Protein AF-A0A7X2L9F1-F1 (afdb_monomer)

InterPro domains:
  IPR002327 Cytochrome c, class IA/ IB [PR00604] (38-45)
  IPR002327 Cytochrome c, class IA/ IB [PR00604] (50-65)
  IPR002327 Cytochrome c, class IA/ IB [PR00604] (81-97)
  IPR002327 Cytochrome c, class IA/ IB [PR00604] (100-110)
  IPR002327 Cytochrome c, class IA/ IB [PR00604] (117-125)
  IPR002327 Cytochrome c, class IA/ IB [PTHR11961] (26-126)
  IPR009056 Cytochrome c-like domain [PS51007] (27-127)
  IPR036909 Cytochrome c-like domain superfamily [G3DSA:1.10.760.10] (15-125)
  IPR036909 Cytochrome c-like domain superfamily [SSF46626] (26-126)

Mean predicted aligned error: 11.07 Å

Secondary structure (DSSP, 8-state):
--PPP-------------------PPPPHHHHHHHGGGGGGT---STT--SSSPP-TT-TTPBTT--TT-----HHHHHS--B--HHHHHHHHH-HHHHSTT----------HHHHHHHHHHHHHHHTT-S-----S---GGG--TTTBEEEEEEETTEEEEEETTS-EEEEEGGGEEEEE--STTSPPTT--EEEE-STTS--EEEEESSHHHHHHHEEE---

Radius of gyration: 28.87 Å; Cα contacts (8 Å, |Δi|>4): 389; chains: 1; bounding box: 65×48×115 Å

Structure (mmCIF, N/CA/C/O backbone):
data_AF-A0A7X2L9F1-F1
#
_entry.id   AF-A0A7X2L9F1-F1
#
loop_
_atom_site.group_PDB
_atom_site.id
_atom_site.type_symbol
_atom_site.label_atom_id
_atom_site.label_alt_id
_atom_site.label_comp_id
_atom_site.label_asym_id
_atom_site.label_entity_id
_atom_site.label_seq_id
_atom_site.pdbx_PDB_ins_code
_atom_site.Cartn_x
_atom_site.Cartn_y
_atom_site.Cartn_z
_atom_site.occupancy
_atom_site.B_iso_or_equiv
_atom_site.auth_seq_id
_atom_site.auth_comp_id
_atom_site.auth_asym_id
_atom_site.auth_atom_id
_atom_site.pdbx_PDB_model_num
ATOM 1 N N . MET A 1 1 ? -41.504 27.707 89.050 1.00 41.25 1 MET A N 1
ATOM 2 C CA . MET A 1 1 ? -41.861 28.257 87.723 1.00 41.25 1 MET A CA 1
ATOM 3 C C . MET A 1 1 ? -40.583 28.793 87.087 1.00 41.25 1 MET A C 1
ATOM 5 O O . MET A 1 1 ? -39.956 29.602 87.743 1.00 41.25 1 MET A O 1
ATOM 9 N N . ILE A 1 2 ? -40.059 28.416 85.922 1.00 46.72 2 ILE A N 1
ATOM 10 C CA . ILE A 1 2 ? -40.377 27.477 84.833 1.00 46.72 2 ILE A CA 1
ATOM 11 C C . ILE A 1 2 ? -38.997 27.165 84.198 1.00 46.72 2 ILE A C 1
ATOM 13 O O . ILE A 1 2 ? -38.247 28.096 83.906 1.00 46.72 2 ILE A O 1
ATOM 17 N N . GLN A 1 3 ? -38.636 25.888 84.017 1.00 43.72 3 GLN A N 1
ATOM 18 C CA . GLN A 1 3 ? -37.435 25.471 83.270 1.00 43.72 3 GLN A CA 1
ATOM 19 C C . GLN A 1 3 ? -37.647 25.705 81.763 1.00 43.72 3 GLN A C 1
ATOM 21 O O . GLN A 1 3 ? -38.709 25.380 81.236 1.00 43.72 3 GLN A O 1
ATOM 26 N N . ARG A 1 4 ? -36.642 26.239 81.057 1.00 51.25 4 ARG A N 1
ATOM 27 C CA . ARG A 1 4 ? -36.636 26.342 79.585 1.00 51.25 4 ARG A CA 1
ATOM 28 C C . ARG A 1 4 ? -35.910 25.118 79.003 1.00 51.25 4 ARG A C 1
ATOM 30 O O . ARG A 1 4 ? -34.768 24.892 79.402 1.00 51.25 4 ARG A O 1
ATOM 37 N N . PRO A 1 5 ? -36.508 24.337 78.086 1.00 54.53 5 PRO A N 1
ATOM 38 C CA . PRO A 1 5 ? -35.826 23.205 77.472 1.00 54.53 5 PRO A CA 1
ATOM 39 C C . PRO A 1 5 ? -34.929 23.679 76.321 1.00 54.53 5 PRO A C 1
ATOM 41 O O . PRO A 1 5 ? -35.300 24.557 75.540 1.00 54.53 5 PRO A O 1
ATOM 44 N N . ALA A 1 6 ? -33.739 23.090 76.218 1.00 53.94 6 ALA A N 1
ATOM 45 C CA . ALA A 1 6 ? -32.818 23.299 75.109 1.00 53.94 6 ALA A CA 1
ATOM 46 C C . ALA A 1 6 ? -33.272 22.479 73.889 1.00 53.94 6 ALA A C 1
ATOM 48 O O . ALA A 1 6 ? -33.241 21.248 73.918 1.00 53.94 6 ALA A O 1
ATOM 49 N N . LEU A 1 7 ? -33.677 23.155 72.809 1.00 53.47 7 LEU A N 1
ATOM 50 C CA . LEU A 1 7 ? -33.889 22.522 71.507 1.00 53.47 7 LEU A CA 1
ATOM 51 C C . LEU A 1 7 ? -32.532 22.179 70.879 1.00 53.47 7 LEU A C 1
ATOM 53 O O . LEU A 1 7 ? -31.790 23.069 70.471 1.00 53.47 7 LEU A O 1
ATOM 57 N N . HIS A 1 8 ? -32.226 20.888 70.775 1.00 49.28 8 HIS A N 1
ATOM 58 C CA . HIS A 1 8 ? -31.151 20.394 69.919 1.00 49.28 8 HIS A CA 1
ATOM 59 C C . HIS A 1 8 ? -31.719 20.182 68.513 1.00 49.28 8 HIS A C 1
ATOM 61 O O . HIS A 1 8 ? -32.527 19.282 68.288 1.00 49.28 8 HIS A O 1
ATOM 67 N N . ALA A 1 9 ? -31.319 21.031 67.567 1.00 54.66 9 ALA A N 1
ATOM 68 C CA . ALA A 1 9 ? -31.606 20.838 66.152 1.00 54.66 9 ALA A CA 1
ATOM 69 C C . ALA A 1 9 ? -30.673 19.748 65.598 1.00 54.66 9 ALA A C 1
ATOM 71 O O . ALA A 1 9 ? -29.477 19.972 65.419 1.00 54.66 9 ALA A O 1
ATOM 72 N N . ILE A 1 10 ? -31.213 18.555 65.346 1.00 59.62 10 ILE A N 1
ATOM 73 C CA . ILE A 1 10 ? -30.506 17.479 64.645 1.00 59.62 10 ILE A CA 1
ATOM 74 C C . ILE A 1 10 ? -30.584 17.789 63.145 1.00 59.62 10 ILE A C 1
ATOM 76 O O . ILE A 1 10 ? -31.613 17.580 62.507 1.00 59.62 10 ILE A O 1
ATOM 80 N N . GLY A 1 11 ? -29.503 18.338 62.589 1.00 51.41 11 GLY A N 1
ATOM 81 C CA . GLY A 1 11 ? -29.345 18.517 61.148 1.00 51.41 11 GLY A CA 1
ATOM 82 C C . GLY A 1 11 ? -29.024 17.182 60.476 1.00 51.41 11 GLY A C 1
ATOM 83 O O . GLY A 1 11 ? -27.956 16.617 60.698 1.00 51.41 11 GLY A O 1
ATOM 84 N N . ILE A 1 12 ? -29.939 16.675 59.650 1.00 61.84 12 ILE A N 1
ATOM 85 C CA . ILE A 1 12 ? -29.695 15.516 58.783 1.00 61.84 12 ILE A CA 1
ATOM 86 C C . ILE A 1 12 ? -28.841 15.994 57.603 1.00 61.84 12 ILE A C 1
ATOM 88 O O . ILE A 1 12 ? -29.327 16.689 56.713 1.00 61.84 12 ILE A O 1
ATOM 92 N N . ALA A 1 13 ? -27.558 15.636 57.602 1.00 56.84 13 ALA A N 1
ATOM 93 C CA . ALA A 1 13 ? -26.675 15.854 56.464 1.00 56.84 13 ALA A CA 1
ATOM 94 C C . ALA A 1 13 ? -26.976 14.811 55.372 1.00 56.84 13 ALA A C 1
ATOM 96 O O . ALA A 1 13 ? -26.658 13.632 55.527 1.00 56.84 13 ALA A O 1
ATOM 97 N N . LEU A 1 14 ? -27.585 15.239 54.260 1.00 60.38 14 LEU A N 1
ATOM 98 C CA . LEU A 1 14 ? -27.632 14.445 53.031 1.00 60.38 14 LEU A CA 1
ATOM 99 C C . LEU A 1 14 ? -26.212 14.353 52.454 1.00 60.38 14 LEU A C 1
ATOM 101 O O . LEU A 1 14 ? -25.702 15.309 51.871 1.00 60.38 14 LEU A O 1
ATOM 105 N N . ALA A 1 15 ? -25.570 13.199 52.616 1.00 57.94 15 ALA A N 1
ATOM 106 C CA . ALA A 1 15 ? -24.323 12.883 51.935 1.00 57.94 15 ALA A CA 1
ATOM 107 C C . ALA A 1 15 ? -24.620 12.522 50.470 1.00 57.94 15 ALA A C 1
ATOM 109 O O . ALA A 1 15 ? -25.028 11.405 50.152 1.00 57.94 15 ALA A O 1
ATOM 110 N N . SER A 1 16 ? -24.431 13.487 49.573 1.00 62.22 16 SER A N 1
ATOM 111 C CA . SER A 1 16 ? -24.484 13.289 48.125 1.00 62.22 16 SER A CA 1
ATOM 112 C C . SER A 1 16 ? -23.322 12.393 47.683 1.00 62.22 16 SER A C 1
ATOM 114 O O . SER A 1 16 ? -22.189 12.854 47.545 1.00 62.22 16 SER A O 1
ATOM 116 N N . LEU A 1 17 ? -23.586 11.106 47.458 1.00 61.31 17 LEU A N 1
ATOM 117 C CA . LEU A 1 17 ? -22.652 10.195 46.794 1.00 61.31 17 LEU A CA 1
ATOM 118 C C . LEU A 1 17 ? -22.499 10.627 45.329 1.00 61.31 17 LEU A C 1
ATOM 120 O O . LEU A 1 17 ? -23.299 10.265 44.467 1.00 61.31 17 LEU A O 1
ATOM 124 N N . ALA A 1 18 ? -21.474 11.431 45.051 1.00 60.59 18 ALA A N 1
ATOM 125 C CA . ALA A 1 18 ? -21.053 11.738 43.694 1.00 60.59 18 ALA A CA 1
ATOM 126 C C . ALA A 1 18 ? -20.528 10.451 43.039 1.00 60.59 18 ALA A C 1
ATOM 128 O O . ALA A 1 18 ? -19.428 9.983 43.332 1.00 60.59 18 ALA A O 1
ATOM 129 N N . PHE A 1 19 ? -21.339 9.861 42.162 1.00 62.31 19 PHE A N 1
ATOM 130 C CA . PHE A 1 19 ? -20.940 8.742 41.318 1.00 62.31 19 PHE A CA 1
ATOM 131 C C . PHE A 1 19 ? -19.938 9.268 40.280 1.00 62.31 19 PHE A C 1
ATOM 133 O O . PHE A 1 19 ? -20.317 9.816 39.245 1.00 62.31 19 PHE A O 1
ATOM 140 N N . GLY A 1 20 ? -18.643 9.179 40.586 1.00 49.59 20 GLY A N 1
ATOM 141 C CA . GLY A 1 20 ? -17.584 9.505 39.639 1.00 49.59 20 GLY A CA 1
ATOM 142 C C . GLY A 1 20 ? -17.642 8.538 38.460 1.00 49.59 20 GLY A C 1
ATOM 143 O O . GLY A 1 20 ? -17.346 7.354 38.613 1.00 49.59 20 GLY A O 1
ATOM 144 N N . ALA A 1 21 ? -18.039 9.025 37.283 1.00 57.59 21 ALA A N 1
ATOM 145 C CA . ALA A 1 21 ? -17.875 8.267 36.050 1.00 57.59 21 ALA A CA 1
ATOM 146 C C . ALA A 1 21 ? -16.382 7.928 35.881 1.00 57.59 21 ALA A C 1
ATOM 148 O O . ALA A 1 21 ? -15.541 8.798 36.127 1.00 57.59 21 ALA A O 1
ATOM 149 N N . PRO A 1 22 ? -16.018 6.700 35.469 1.00 49.09 22 PRO A N 1
ATOM 150 C CA . PRO A 1 22 ? -14.622 6.364 35.259 1.00 49.09 22 PRO A CA 1
ATOM 151 C C . PRO A 1 22 ? -14.081 7.271 34.154 1.00 49.09 22 PRO A C 1
ATOM 153 O O . PRO A 1 22 ? -14.524 7.202 33.004 1.00 49.09 22 PRO A O 1
ATOM 156 N N . ALA A 1 23 ? -13.135 8.139 34.510 1.00 49.78 23 ALA A N 1
ATOM 157 C CA . ALA A 1 23 ? -12.353 8.878 33.539 1.00 49.78 23 ALA A CA 1
ATOM 158 C C . ALA A 1 23 ? -11.618 7.842 32.684 1.00 49.78 23 ALA A C 1
ATOM 160 O O . ALA A 1 23 ? -10.727 7.139 33.163 1.00 49.78 23 ALA A O 1
ATOM 161 N N . ARG A 1 24 ? -12.032 7.687 31.423 1.00 57.50 24 ARG A N 1
ATOM 162 C CA . ARG A 1 24 ? -11.235 6.938 30.453 1.00 57.50 24 ARG A CA 1
ATOM 163 C C . ARG A 1 24 ? -9.917 7.691 30.348 1.00 57.50 24 ARG A C 1
ATOM 165 O O . ARG A 1 24 ? -9.930 8.830 29.892 1.00 57.50 24 ARG A O 1
ATOM 172 N N . ALA A 1 25 ? -8.826 7.090 30.820 1.00 58.44 25 ALA A N 1
ATOM 173 C CA . ALA A 1 25 ? -7.497 7.650 30.628 1.00 58.44 25 ALA A CA 1
ATOM 174 C C . ALA A 1 25 ? -7.339 7.978 29.138 1.00 58.44 25 ALA A C 1
ATOM 176 O O . ALA A 1 25 ? -7.542 7.111 28.282 1.00 58.44 25 ALA A O 1
ATOM 177 N N . GLU A 1 26 ? -7.094 9.250 28.841 1.00 79.44 26 GLU A N 1
ATOM 178 C CA . GLU A 1 26 ? -6.925 9.721 27.476 1.00 79.44 26 GLU A CA 1
ATOM 179 C C . GLU A 1 26 ? -5.667 9.060 26.897 1.00 79.44 26 GLU A C 1
ATOM 181 O O . GLU A 1 26 ? -4.639 8.960 27.572 1.00 79.44 26 GLU A O 1
ATOM 186 N N . GLY A 1 27 ? -5.778 8.504 25.690 1.00 89.19 27 GLY A N 1
ATOM 187 C CA . GLY A 1 27 ? -4.672 7.786 25.062 1.00 89.19 27 GLY A CA 1
ATOM 188 C C . GLY A 1 27 ? -3.495 8.709 24.747 1.00 89.19 27 GLY A C 1
ATOM 189 O O . GLY A 1 27 ? -3.672 9.895 24.478 1.00 89.19 27 GLY A O 1
ATOM 190 N N . ASP 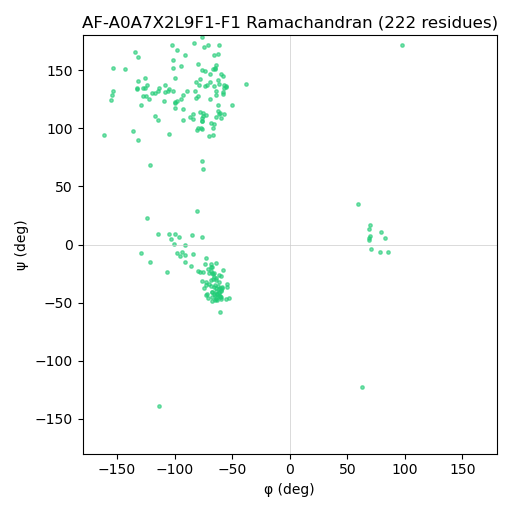A 1 28 ? -2.289 8.152 24.733 1.00 92.62 28 ASP A N 1
ATOM 191 C CA . ASP A 1 28 ? -1.058 8.856 24.379 1.00 92.62 28 ASP A CA 1
ATOM 192 C C . ASP A 1 28 ? -0.667 8.547 22.923 1.00 92.62 28 ASP A C 1
ATOM 194 O O . ASP A 1 28 ? -0.369 7.392 22.593 1.00 92.62 28 ASP A O 1
ATOM 198 N N . PRO A 1 29 ? -0.618 9.553 22.032 1.00 90.25 29 PRO A N 1
ATOM 199 C CA . PRO A 1 29 ? -0.283 9.339 20.628 1.00 90.25 29 PRO A CA 1
ATOM 200 C C . PRO A 1 29 ? 1.166 8.875 20.404 1.00 90.25 2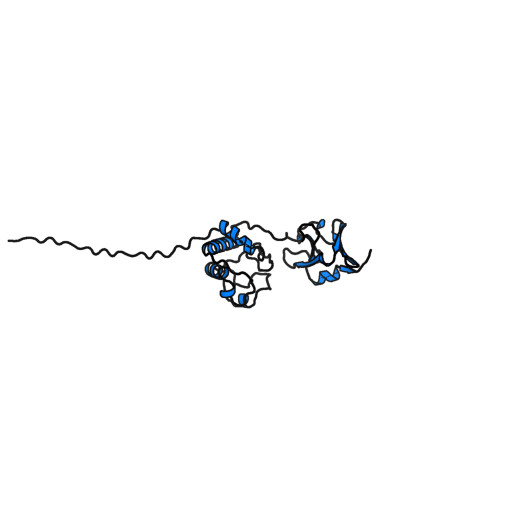9 PRO A C 1
ATOM 202 O O . PRO A 1 29 ? 1.428 8.204 19.406 1.00 90.25 29 PRO A O 1
ATOM 205 N N . ALA A 1 30 ? 2.113 9.181 21.296 1.00 88.75 30 ALA A N 1
ATOM 206 C CA . ALA A 1 30 ? 3.498 8.722 21.177 1.00 88.75 30 ALA A CA 1
ATOM 207 C C . ALA A 1 30 ? 3.617 7.224 21.492 1.00 88.75 30 ALA A C 1
ATOM 209 O O . ALA A 1 30 ? 4.247 6.479 20.735 1.00 88.75 30 ALA A O 1
ATOM 210 N N . ARG A 1 31 ? 2.944 6.746 22.548 1.00 92.00 31 ARG A N 1
ATOM 211 C CA . ARG A 1 31 ? 2.819 5.296 22.803 1.00 92.00 31 ARG A CA 1
ATOM 212 C C . ARG A 1 31 ? 1.994 4.608 21.716 1.00 92.00 31 ARG A C 1
ATOM 214 O O . ARG A 1 31 ? 2.345 3.518 21.266 1.00 92.00 31 ARG A O 1
ATOM 221 N N . GLY A 1 32 ? 0.960 5.279 21.218 1.00 92.69 32 GLY A N 1
ATOM 222 C CA . GLY A 1 32 ? 0.153 4.805 20.101 1.00 92.69 32 GLY A CA 1
ATOM 223 C C . GLY A 1 32 ? 0.969 4.600 18.828 1.00 92.69 32 GLY A C 1
ATOM 224 O O . GLY A 1 32 ? 0.794 3.588 18.155 1.00 92.69 32 GLY A O 1
ATOM 225 N N . ALA A 1 33 ? 1.929 5.482 18.537 1.00 89.69 33 ALA A N 1
ATOM 226 C CA . ALA A 1 33 ? 2.852 5.321 17.414 1.00 89.69 33 ALA A CA 1
ATOM 227 C C . ALA A 1 33 ? 3.698 4.040 17.533 1.00 89.69 33 ALA A C 1
ATOM 229 O O . ALA A 1 33 ? 3.941 3.357 16.537 1.00 89.69 33 ALA A O 1
ATOM 230 N N . GLN A 1 34 ? 4.115 3.675 18.751 1.00 88.62 34 GLN A N 1
ATOM 231 C CA . GLN A 1 34 ? 4.822 2.419 18.999 1.00 88.62 34 GLN A CA 1
ATOM 232 C C . GLN A 1 34 ? 3.930 1.208 18.708 1.00 88.62 34 GLN A C 1
ATOM 234 O O . GLN A 1 34 ? 4.355 0.284 18.012 1.00 88.62 34 GLN A O 1
ATOM 239 N N . ALA A 1 35 ? 2.697 1.219 19.216 1.00 90.25 35 ALA A N 1
ATOM 240 C CA . ALA A 1 35 ? 1.735 0.142 18.999 1.00 90.25 35 ALA A CA 1
ATOM 241 C C . ALA A 1 35 ? 1.322 0.024 17.518 1.00 90.25 35 ALA A C 1
ATOM 243 O O . ALA A 1 35 ? 1.150 -1.081 17.001 1.00 90.25 35 ALA A O 1
ATOM 244 N N . ALA A 1 36 ? 1.234 1.151 16.808 1.00 91.38 36 ALA A N 1
ATOM 245 C CA . ALA A 1 36 ? 0.826 1.234 15.408 1.00 91.38 36 ALA A CA 1
ATOM 246 C C . ALA A 1 36 ? 1.783 0.518 14.441 1.00 91.38 36 ALA A C 1
ATOM 248 O O . ALA A 1 36 ? 1.384 0.202 13.319 1.00 91.38 36 ALA A O 1
ATOM 249 N N . ARG A 1 37 ? 3.010 0.186 14.872 1.00 86.44 37 ARG A N 1
ATOM 250 C CA . ARG A 1 37 ? 3.972 -0.598 14.076 1.00 86.44 37 ARG A CA 1
ATOM 251 C C . ARG A 1 37 ? 3.397 -1.933 13.600 1.00 86.44 37 ARG A C 1
ATOM 253 O O . ARG A 1 37 ? 3.689 -2.346 12.484 1.00 86.44 37 ARG A O 1
ATOM 260 N N . THR A 1 38 ? 2.529 -2.573 14.391 1.00 87.69 38 THR A N 1
ATOM 261 C CA . THR A 1 38 ? 1.862 -3.827 13.986 1.00 87.69 38 THR A CA 1
ATOM 262 C C . THR A 1 38 ? 0.940 -3.635 12.774 1.00 87.69 38 THR A C 1
ATOM 264 O O . THR A 1 38 ? 0.777 -4.526 11.943 1.00 87.69 38 THR A O 1
ATOM 267 N N . CYS A 1 39 ? 0.377 -2.434 12.611 1.00 93.19 39 CYS A N 1
ATOM 268 C CA . CYS A 1 39 ? -0.511 -2.097 11.503 1.00 93.19 39 CYS A CA 1
ATOM 269 C C . CYS A 1 39 ? 0.263 -1.832 10.202 1.00 93.19 39 CYS A C 1
ATOM 271 O O . CYS A 1 39 ? -0.296 -1.991 9.117 1.00 93.19 39 CYS A O 1
ATOM 273 N N . 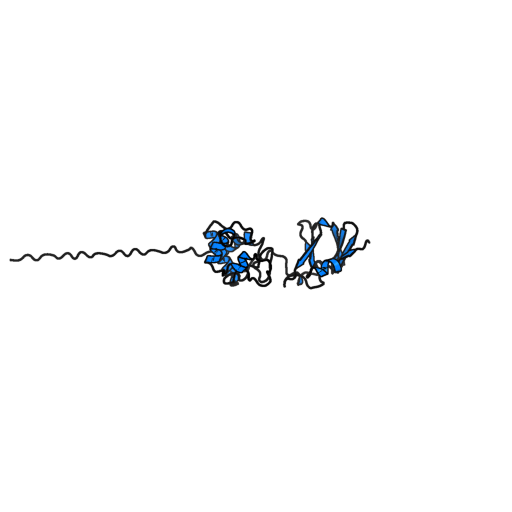MET A 1 40 ? 1.544 -1.454 10.293 1.00 88.06 40 MET A N 1
ATOM 274 C CA . MET A 1 40 ? 2.355 -0.992 9.157 1.00 88.06 40 MET A CA 1
ATOM 275 C C . MET A 1 40 ? 2.665 -2.083 8.130 1.00 88.06 40 MET A C 1
ATOM 277 O O . MET A 1 40 ? 2.959 -1.774 6.980 1.00 88.06 40 MET A O 1
ATOM 281 N N . ALA A 1 41 ? 2.547 -3.358 8.511 1.00 85.62 41 ALA A N 1
ATOM 282 C CA . ALA A 1 41 ? 2.674 -4.473 7.575 1.00 85.62 41 ALA A CA 1
ATOM 283 C C . ALA A 1 41 ? 1.567 -4.466 6.503 1.00 85.62 41 ALA A C 1
ATOM 285 O O . ALA A 1 41 ? 1.781 -4.904 5.374 1.00 85.62 41 ALA A O 1
ATOM 286 N N . CYS A 1 42 ? 0.382 -3.956 6.853 1.00 93.06 42 CYS A N 1
ATOM 287 C CA . CYS A 1 42 ? -0.804 -4.006 6.002 1.00 93.06 42 CYS A CA 1
ATOM 288 C C . CYS A 1 42 ? -1.371 -2.631 5.669 1.00 93.06 42 CYS A C 1
ATOM 290 O O . CYS A 1 42 ? -2.180 -2.534 4.753 1.00 93.06 42 CYS A O 1
ATOM 292 N N . HIS A 1 43 ? -0.981 -1.577 6.375 1.00 93.75 43 HIS A N 1
ATOM 293 C CA . HIS A 1 43 ? -1.534 -0.243 6.204 1.00 93.75 43 HIS A CA 1
ATOM 294 C C . HIS A 1 43 ? -0.431 0.801 6.092 1.00 93.75 43 HIS A C 1
ATOM 296 O O . HIS A 1 43 ? 0.548 0.769 6.830 1.00 93.75 43 HIS A O 1
ATOM 302 N N . SER A 1 44 ? -0.630 1.772 5.204 1.00 88.81 44 SER A N 1
ATOM 303 C CA . SER A 1 44 ? 0.102 3.033 5.274 1.00 88.81 44 SER A CA 1
ATOM 304 C C . SER A 1 44 ? -0.723 4.065 6.034 1.00 88.81 44 SER A C 1
ATOM 306 O O . SER A 1 44 ? -1.955 4.032 6.030 1.00 88.81 44 SER A O 1
ATOM 308 N N . PHE A 1 45 ? -0.032 5.022 6.634 1.00 88.94 45 PHE A N 1
ATOM 309 C CA . PHE A 1 45 ? -0.623 6.229 7.197 1.00 88.94 45 PHE A CA 1
ATOM 310 C C . PHE A 1 45 ? -0.460 7.446 6.275 1.00 88.94 45 PHE A C 1
ATOM 312 O O . PHE A 1 45 ? -0.912 8.534 6.622 1.00 88.94 45 PHE A O 1
ATOM 319 N N . ALA A 1 46 ? 0.169 7.280 5.107 1.00 83.81 46 ALA A N 1
ATOM 320 C CA . ALA A 1 46 ? 0.239 8.317 4.087 1.00 83.81 46 ALA A CA 1
ATOM 321 C C . ALA A 1 46 ? -1.087 8.378 3.295 1.00 83.81 46 ALA A C 1
ATOM 323 O O . ALA A 1 46 ? -1.639 7.325 2.938 1.00 83.81 46 ALA A O 1
ATOM 324 N N . PRO A 1 47 ? -1.625 9.577 3.004 1.00 85.00 47 PRO A N 1
ATOM 325 C CA . PRO A 1 47 ? -2.846 9.733 2.215 1.00 85.00 47 PRO A CA 1
ATOM 326 C C . PRO A 1 47 ? -2.761 9.041 0.850 1.00 85.00 47 PRO A C 1
ATOM 328 O O . PRO A 1 47 ? -1.753 9.134 0.160 1.00 85.00 47 PRO A O 1
ATOM 331 N N . GLY A 1 48 ? -3.821 8.322 0.464 1.00 83.81 48 GLY A N 1
ATOM 332 C CA . GLY A 1 48 ? -3.931 7.660 -0.847 1.00 83.81 48 GLY A CA 1
ATOM 333 C C . GLY A 1 48 ? -3.011 6.452 -1.063 1.00 83.81 48 GLY A C 1
ATOM 334 O O . GLY A 1 48 ? -3.110 5.775 -2.083 1.00 83.81 48 GLY A O 1
ATOM 335 N N . ARG A 1 49 ? -2.141 6.140 -0.100 1.00 84.38 49 ARG A N 1
ATOM 336 C CA . ARG A 1 49 ? -1.201 5.030 -0.197 1.00 84.38 49 ARG A CA 1
ATOM 337 C C . ARG A 1 49 ? -1.791 3.761 0.411 1.00 84.38 49 ARG A C 1
ATOM 339 O O . ARG A 1 49 ? -1.919 3.633 1.625 1.00 84.38 49 ARG A O 1
ATOM 346 N N . HIS A 1 50 ? -2.167 2.807 -0.427 1.00 89.38 50 HIS A N 1
ATOM 347 C CA . HIS A 1 50 ? -2.727 1.531 0.017 1.00 89.38 50 HIS A CA 1
ATOM 348 C C . HIS A 1 50 ? -1.674 0.427 0.005 1.00 89.38 50 HIS A C 1
ATOM 350 O O . HIS A 1 50 ? -0.836 0.382 -0.890 1.00 89.38 50 HIS A O 1
ATOM 356 N N . LEU A 1 51 ? -1.733 -0.468 0.989 1.00 87.81 51 LEU A N 1
ATOM 357 C CA . LEU A 1 51 ? -0.941 -1.699 1.010 1.00 87.81 51 LEU A CA 1
ATOM 358 C C . LEU A 1 51 ? -1.917 -2.875 0.883 1.00 87.81 51 LEU A C 1
ATOM 360 O O . LEU A 1 51 ? -2.874 -2.787 0.113 1.00 87.81 51 LEU A O 1
ATOM 364 N N . THR A 1 52 ? -1.718 -3.966 1.624 1.00 92.19 52 THR A N 1
ATOM 365 C CA . THR A 1 52 ? -2.708 -5.050 1.729 1.00 92.19 52 THR A CA 1
ATOM 366 C C . THR A 1 52 ? -4.079 -4.495 2.129 1.00 92.19 52 THR A C 1
ATOM 368 O O . THR A 1 52 ? -5.081 -4.794 1.479 1.00 92.19 52 THR A O 1
ATOM 371 N N . GLY A 1 53 ? -4.101 -3.613 3.129 1.00 95.19 53 GLY A N 1
ATOM 372 C CA . GLY A 1 53 ? -5.248 -2.842 3.589 1.00 95.19 53 GLY A CA 1
ATOM 373 C C . GLY A 1 53 ? -5.254 -1.376 3.114 1.00 95.19 53 GLY A C 1
ATOM 374 O O . GLY A 1 53 ? -4.281 -0.879 2.532 1.00 95.19 53 GLY A O 1
ATOM 375 N N . PRO A 1 54 ? -6.370 -0.661 3.353 1.00 96.06 54 PRO A N 1
ATOM 376 C CA . PRO A 1 54 ? -6.535 0.744 2.979 1.00 96.06 54 PRO A CA 1
ATOM 377 C C . PRO A 1 54 ? -5.584 1.671 3.745 1.00 96.06 54 PRO A C 1
ATOM 379 O O . PRO A 1 54 ? -5.075 1.327 4.808 1.00 96.06 54 PRO A O 1
ATOM 382 N N . SER A 1 55 ? -5.408 2.896 3.250 1.00 93.44 55 SER A N 1
ATOM 383 C CA . SER A 1 55 ? -4.680 3.930 3.992 1.00 93.44 55 SER A CA 1
ATOM 384 C C . SER A 1 55 ? -5.460 4.304 5.254 1.00 93.44 55 SER A C 1
ATOM 386 O O . SER A 1 55 ? -6.683 4.494 5.208 1.00 93.44 55 SER A O 1
ATOM 388 N N . LEU A 1 56 ? -4.754 4.434 6.374 1.00 94.81 56 LEU A N 1
ATOM 389 C CA . LEU A 1 56 ? -5.306 4.901 7.646 1.00 94.81 56 LEU A CA 1
ATOM 390 C C . LEU A 1 56 ? -5.198 6.424 7.812 1.00 94.81 56 LEU A C 1
ATOM 392 O O . LEU A 1 56 ? -5.685 6.962 8.804 1.00 94.81 56 LEU A O 1
ATOM 396 N N . ALA A 1 57 ? -4.633 7.133 6.829 1.00 90.69 57 ALA A N 1
ATOM 397 C CA . ALA A 1 57 ? -4.677 8.590 6.787 1.00 90.69 57 ALA A CA 1
ATOM 398 C C . ALA A 1 57 ? -6.132 9.073 6.794 1.00 90.69 57 ALA A C 1
ATOM 400 O O . ALA A 1 57 ? -6.935 8.592 5.989 1.00 90.69 57 ALA A O 1
ATOM 401 N N . GLY A 1 58 ? -6.480 10.004 7.686 1.00 92.50 58 GLY A N 1
ATOM 402 C CA . GLY A 1 58 ? -7.839 10.553 7.766 1.00 92.50 58 GLY A CA 1
ATOM 403 C C . GLY A 1 58 ? -8.910 9.492 8.037 1.00 92.50 58 GLY A C 1
ATOM 404 O O . GLY A 1 58 ? -9.986 9.544 7.441 1.00 92.50 58 GLY A O 1
ATOM 405 N N . VAL A 1 59 ? -8.592 8.455 8.823 1.00 96.50 59 VAL A N 1
ATOM 406 C CA . VAL A 1 59 ? -9.555 7.393 9.146 1.00 96.50 59 VAL A CA 1
ATOM 407 C C . VAL A 1 59 ? -10.627 7.878 10.115 1.00 96.50 59 VAL A C 1
ATOM 409 O O . VAL A 1 59 ? -11.774 7.468 9.970 1.00 96.50 59 VAL A O 1
ATOM 412 N N . LEU A 1 60 ? -10.292 8.769 11.055 1.00 95.94 60 LEU A N 1
ATOM 413 C CA . LEU A 1 60 ? -11.251 9.269 12.039 1.00 95.94 60 LEU A CA 1
ATOM 414 C C . LEU A 1 60 ? -12.379 10.051 11.345 1.00 95.94 60 LEU A C 1
ATOM 416 O O . LEU A 1 60 ? -12.127 10.942 10.538 1.00 95.94 60 LEU A O 1
ATOM 420 N N . GLY A 1 61 ? -13.626 9.701 11.655 1.00 96.19 61 GLY A N 1
ATOM 421 C CA . GLY A 1 61 ? -14.832 10.286 11.064 1.00 96.19 61 GLY A CA 1
ATOM 422 C C . GLY A 1 61 ? -15.185 9.760 9.668 1.00 96.19 61 GLY A C 1
ATOM 423 O O . GLY A 1 61 ? -16.259 10.071 9.156 1.00 96.19 61 GLY A O 1
ATOM 424 N N . ARG A 1 62 ? -14.340 8.931 9.043 1.00 97.56 62 ARG A N 1
ATOM 425 C CA . ARG A 1 62 ? -14.625 8.356 7.723 1.00 97.56 62 ARG A CA 1
ATOM 426 C C . ARG A 1 62 ? -15.617 7.197 7.833 1.00 97.56 62 ARG A C 1
ATOM 428 O O . ARG A 1 62 ? -15.527 6.375 8.745 1.00 97.56 62 ARG A O 1
ATOM 435 N N . LYS A 1 63 ? -16.530 7.083 6.864 1.00 98.38 63 LYS A N 1
ATOM 436 C CA . LYS A 1 63 ? -17.393 5.902 6.719 1.00 98.38 63 LYS A CA 1
ATOM 437 C C . LYS A 1 63 ? -16.543 4.648 6.456 1.00 98.38 63 LYS A C 1
ATOM 439 O O . LYS A 1 63 ? -15.562 4.676 5.707 1.00 98.38 63 LYS A O 1
ATOM 444 N N . ALA A 1 64 ? -16.888 3.534 7.089 1.00 98.31 64 ALA A N 1
ATOM 445 C CA . ALA A 1 64 ? -16.216 2.265 6.852 1.00 98.31 64 ALA A CA 1
ATOM 446 C C . ALA A 1 64 ? -16.404 1.815 5.396 1.00 98.31 64 ALA A C 1
ATOM 448 O O . ALA A 1 64 ? -17.462 2.003 4.801 1.00 98.31 64 ALA A O 1
ATOM 449 N N . GLY A 1 65 ? -15.355 1.242 4.802 1.00 97.69 65 GLY A N 1
ATOM 450 C CA . GLY A 1 65 ? -15.415 0.756 3.423 1.00 97.69 65 GLY A CA 1
ATOM 451 C C . GLY A 1 65 ? -15.285 1.823 2.331 1.00 97.69 65 GLY A C 1
ATOM 452 O O . GLY A 1 65 ? -15.531 1.502 1.173 1.00 97.69 65 GLY A O 1
ATOM 453 N N . THR A 1 66 ? -14.915 3.069 2.660 1.00 97.50 66 THR A N 1
ATOM 454 C CA . THR A 1 66 ? -14.924 4.185 1.689 1.00 97.50 66 THR A CA 1
ATOM 455 C C . THR A 1 66 ? -13.586 4.914 1.526 1.00 97.50 66 THR A C 1
ATOM 457 O O . THR A 1 66 ? -13.570 6.081 1.133 1.00 97.50 66 THR A O 1
ATOM 460 N N . ALA A 1 67 ? -12.447 4.291 1.852 1.00 96.44 67 ALA A N 1
ATOM 461 C CA . ALA A 1 67 ? -11.156 4.903 1.524 1.00 96.44 67 ALA A CA 1
ATOM 462 C C . ALA A 1 67 ? -11.015 5.036 -0.003 1.00 96.44 67 ALA A C 1
ATOM 464 O O . ALA A 1 67 ? -11.068 4.038 -0.723 1.00 96.44 67 ALA A O 1
ATOM 465 N N . ASN A 1 68 ? -10.846 6.270 -0.485 1.00 92.62 68 ASN A N 1
ATOM 466 C CA . ASN A 1 68 ? -10.717 6.554 -1.911 1.00 92.62 68 ASN A CA 1
ATOM 467 C C . ASN A 1 68 ? -9.530 5.790 -2.511 1.00 92.62 68 ASN A C 1
ATOM 469 O O . ASN A 1 68 ? -8.441 5.855 -1.953 1.00 92.62 68 ASN A O 1
ATOM 473 N N . GLY A 1 69 ? -9.743 5.100 -3.634 1.00 89.75 69 GLY A N 1
ATOM 474 C CA . GLY A 1 69 ? -8.722 4.285 -4.302 1.00 89.75 69 GLY A CA 1
ATOM 475 C C . GLY A 1 69 ? -8.576 2.849 -3.777 1.00 89.75 69 GLY A C 1
ATOM 476 O O . GLY A 1 69 ? -7.874 2.053 -4.401 1.00 89.75 69 GLY A O 1
ATOM 477 N N . PHE A 1 70 ? -9.257 2.464 -2.689 1.00 94.81 70 PHE A N 1
ATOM 478 C CA . PHE A 1 70 ? -9.207 1.097 -2.159 1.00 94.81 70 PHE A CA 1
ATOM 479 C C . PHE A 1 70 ? -10.488 0.311 -2.467 1.00 94.81 70 PHE A C 1
ATOM 481 O O . PHE A 1 70 ? -11.459 0.347 -1.716 1.00 94.81 70 PHE A O 1
ATOM 488 N N . ALA A 1 71 ? -10.478 -0.463 -3.556 1.00 93.44 71 ALA A N 1
ATOM 489 C CA . ALA A 1 71 ? -11.636 -1.265 -3.969 1.00 93.44 71 ALA A CA 1
ATOM 490 C C . ALA A 1 71 ? -11.796 -2.593 -3.197 1.00 93.44 71 ALA A C 1
ATOM 492 O O . ALA A 1 71 ? -12.896 -3.139 -3.114 1.00 93.44 71 ALA A O 1
ATOM 493 N N . ARG A 1 72 ? -10.711 -3.120 -2.610 1.00 95.06 72 ARG A N 1
ATOM 494 C CA . ARG A 1 72 ? -10.625 -4.486 -2.050 1.00 95.06 72 ARG A CA 1
ATOM 495 C C . ARG A 1 72 ? -11.228 -4.642 -0.645 1.00 95.06 72 ARG A C 1
ATOM 497 O O . ARG A 1 72 ? -10.773 -5.473 0.138 1.00 95.06 72 ARG A O 1
ATOM 504 N N . TYR A 1 73 ? -12.222 -3.833 -0.288 1.00 97.69 73 TYR A N 1
ATOM 505 C CA . TYR A 1 73 ? -12.973 -4.045 0.949 1.00 97.69 73 TYR A CA 1
ATOM 506 C C . TYR A 1 73 ? -13.828 -5.311 0.845 1.00 97.69 73 TYR A C 1
ATOM 508 O O . TYR A 1 73 ? -14.479 -5.535 -0.176 1.00 97.69 73 TYR A O 1
ATOM 516 N N . SER A 1 74 ? -13.894 -6.084 1.929 1.00 97.94 74 SER A N 1
ATOM 517 C CA . SER A 1 74 ? -14.943 -7.092 2.114 1.00 97.94 74 SER A CA 1
ATOM 518 C C . SER A 1 74 ? -16.324 -6.439 2.064 1.00 97.94 74 SER A C 1
ATOM 520 O O . SER A 1 74 ? -16.494 -5.344 2.617 1.00 97.94 74 SER A O 1
ATOM 522 N N . ASP A 1 75 ? -17.318 -7.129 1.514 1.00 98.00 75 ASP A N 1
ATOM 523 C CA . ASP A 1 75 ? -18.686 -6.605 1.458 1.00 98.00 75 ASP A CA 1
ATOM 524 C C . ASP A 1 75 ? -19.275 -6.366 2.853 1.00 98.00 75 ASP A C 1
ATOM 526 O O . ASP A 1 75 ? -19.945 -5.357 3.059 1.00 98.00 75 ASP A O 1
ATOM 530 N N . ALA A 1 76 ? -18.895 -7.184 3.841 1.00 98.31 76 ALA A N 1
ATOM 531 C CA . ALA A 1 76 ? -19.272 -6.993 5.241 1.00 98.31 76 ALA A CA 1
ATOM 532 C C . ALA A 1 76 ? -18.882 -5.600 5.777 1.00 98.31 76 ALA A C 1
ATOM 534 O O . ALA A 1 76 ? -19.704 -4.890 6.351 1.00 98.31 76 ALA A O 1
ATOM 535 N N . VAL A 1 77 ? -17.646 -5.149 5.530 1.00 98.44 77 VAL A N 1
ATOM 536 C CA . VAL A 1 77 ? -17.195 -3.805 5.944 1.00 98.44 77 VAL A CA 1
ATOM 537 C C . VAL A 1 77 ? -17.914 -2.704 5.161 1.00 98.44 77 VAL A C 1
ATOM 539 O O . VAL A 1 77 ? -18.309 -1.710 5.771 1.00 98.44 77 VAL A O 1
ATOM 542 N N . LYS A 1 78 ? -18.134 -2.875 3.847 1.00 97.88 78 LYS A N 1
ATOM 543 C CA . LYS A 1 78 ? -18.873 -1.894 3.024 1.00 97.88 78 LYS A CA 1
ATOM 544 C C . LYS A 1 78 ? -20.314 -1.702 3.513 1.00 97.88 78 LYS A C 1
ATOM 546 O O . LYS A 1 78 ? -20.822 -0.584 3.500 1.00 97.88 78 LYS A O 1
ATOM 551 N N . GLN A 1 79 ? -20.957 -2.786 3.943 1.00 97.94 79 GLN A N 1
ATOM 552 C CA . GLN A 1 79 ? -22.360 -2.814 4.368 1.00 97.94 79 GLN A CA 1
ATOM 553 C C . GLN A 1 79 ? -22.550 -2.560 5.870 1.00 97.94 79 GLN A C 1
ATOM 555 O O . GLN A 1 79 ? -23.675 -2.343 6.305 1.00 97.94 79 GLN A O 1
ATOM 560 N N . SER A 1 80 ? -21.470 -2.524 6.658 1.00 97.94 80 SER A N 1
ATOM 561 C CA . SER A 1 80 ? -21.524 -2.375 8.121 1.00 97.94 80 SER A CA 1
ATOM 562 C C . SER A 1 80 ? -22.230 -1.107 8.619 1.00 97.94 80 SER A C 1
ATOM 564 O O . SER A 1 80 ? -22.632 -1.045 9.777 1.00 97.94 80 SER A O 1
ATOM 566 N N . GLY A 1 81 ? -22.331 -0.065 7.784 1.00 97.06 81 GLY A N 1
ATOM 567 C CA . GLY A 1 81 ? -22.899 1.230 8.172 1.00 97.06 81 GLY A CA 1
ATOM 568 C C . GLY A 1 81 ? -22.049 2.015 9.178 1.00 97.06 81 GLY A C 1
ATOM 569 O O . GLY A 1 81 ? -22.453 3.096 9.602 1.00 97.06 81 GLY A O 1
ATOM 570 N N . LEU A 1 82 ? -20.868 1.507 9.545 1.00 98.31 82 LEU A N 1
ATOM 571 C CA . LEU A 1 82 ? -20.013 2.110 10.558 1.00 98.31 82 LEU A CA 1
ATOM 572 C C . LEU A 1 82 ? -19.405 3.433 10.085 1.00 98.31 82 LEU A C 1
ATOM 574 O O . LEU A 1 82 ? -19.028 3.607 8.923 1.00 98.31 82 LEU A O 1
ATOM 578 N N . VAL A 1 83 ? -19.231 4.339 11.041 1.00 98.50 83 VAL A N 1
ATOM 579 C CA . VAL A 1 83 ? -18.361 5.512 10.936 1.00 98.50 83 VAL A CA 1
ATOM 580 C C . VAL A 1 83 ? -17.231 5.328 11.938 1.00 98.50 83 VAL A C 1
ATOM 582 O O . VAL A 1 83 ? -17.477 4.937 13.080 1.00 98.50 83 VAL A O 1
ATOM 585 N N . TRP A 1 84 ? -15.992 5.584 11.528 1.00 98.19 84 TRP A N 1
ATOM 586 C CA . TRP A 1 84 ? -14.818 5.423 12.385 1.00 98.19 84 TRP A CA 1
ATOM 587 C C . TRP A 1 84 ? -14.692 6.565 13.397 1.00 98.19 84 TRP A C 1
ATOM 589 O O . TRP A 1 84 ? -13.834 7.433 13.275 1.00 98.19 84 TRP A O 1
ATOM 599 N N . ASP A 1 85 ? -15.564 6.577 14.399 1.00 97.38 85 ASP A N 1
ATOM 600 C CA . ASP A 1 85 ? -15.397 7.373 15.614 1.00 97.38 85 ASP A CA 1
ATOM 601 C C . ASP A 1 85 ? -14.486 6.650 16.633 1.00 97.38 85 ASP A C 1
ATOM 603 O O . ASP A 1 85 ? -14.100 5.494 16.437 1.00 97.38 85 ASP A O 1
ATOM 607 N N . LYS A 1 86 ? -14.128 7.318 17.741 1.00 96.81 86 LYS A N 1
ATOM 608 C CA . LYS A 1 86 ? -13.232 6.747 18.768 1.00 96.81 86 LYS A CA 1
ATOM 609 C C . LYS A 1 86 ? -13.775 5.445 19.373 1.00 96.81 86 LYS A C 1
ATOM 611 O O . LYS A 1 86 ? -13.005 4.529 19.645 1.00 96.81 86 LYS A O 1
ATOM 616 N N . ARG A 1 87 ? -15.095 5.347 19.571 1.00 97.38 87 ARG A N 1
ATOM 617 C CA . ARG A 1 87 ? -15.754 4.175 20.171 1.00 97.38 87 ARG A CA 1
ATOM 618 C C . ARG A 1 87 ? -15.730 2.991 19.208 1.00 97.38 87 ARG A C 1
ATOM 620 O O . ARG A 1 87 ? -15.397 1.880 19.610 1.00 97.38 87 ARG A O 1
ATOM 627 N N . ASN A 1 88 ? -16.070 3.229 17.948 1.00 98.50 88 ASN A N 1
ATOM 628 C CA . ASN A 1 88 ? -16.091 2.205 16.916 1.00 98.50 88 ASN A CA 1
ATOM 629 C C . ASN A 1 88 ? -14.671 1.738 16.583 1.00 98.50 88 ASN A C 1
ATOM 631 O O . ASN A 1 88 ? -14.472 0.548 16.374 1.00 98.50 88 ASN A O 1
ATOM 635 N N . LEU A 1 89 ? -13.678 2.635 16.603 1.00 98.25 89 LEU A N 1
ATOM 636 C CA . LEU A 1 89 ? -12.271 2.256 16.470 1.00 98.25 89 LEU A CA 1
ATOM 637 C C . LEU A 1 89 ? -11.786 1.406 17.653 1.00 98.25 89 LEU A C 1
ATOM 639 O O . LEU A 1 89 ? -11.137 0.394 17.415 1.00 98.25 89 LEU A O 1
ATOM 643 N N . ASP A 1 90 ? -12.124 1.746 18.902 1.00 98.31 90 ASP A N 1
ATOM 644 C CA . ASP A 1 90 ? -11.785 0.907 20.066 1.00 98.31 90 ASP A CA 1
ATOM 645 C C . ASP A 1 90 ? -12.399 -0.501 19.953 1.00 98.31 90 ASP A C 1
ATOM 647 O O . ASP A 1 90 ? -11.696 -1.500 20.115 1.00 98.31 90 ASP A O 1
ATOM 651 N N . ALA A 1 91 ? -13.687 -0.596 19.603 1.00 98.38 91 ALA A N 1
ATOM 652 C CA . ALA A 1 91 ? -14.367 -1.879 19.410 1.00 98.38 91 ALA A CA 1
ATOM 653 C C . ALA A 1 91 ? -13.759 -2.694 18.255 1.00 98.38 91 ALA A C 1
ATOM 655 O O . ALA A 1 91 ? -13.525 -3.897 18.398 1.00 98.38 91 ALA A O 1
ATOM 656 N N . TRP A 1 92 ? -13.442 -2.029 17.142 1.00 98.50 92 TRP A N 1
ATOM 657 C CA . TRP A 1 92 ? -12.820 -2.641 15.970 1.00 98.50 92 TRP A CA 1
ATOM 658 C C . TRP A 1 92 ? -11.436 -3.180 16.295 1.00 98.50 92 TRP A C 1
ATOM 660 O O . TRP A 1 92 ? -11.138 -4.335 16.010 1.00 98.50 92 TRP A O 1
ATOM 670 N N . LEU A 1 93 ? -10.605 -2.373 16.957 1.00 98.25 93 LEU A N 1
ATOM 671 C CA . LEU A 1 93 ? -9.264 -2.767 17.374 1.00 98.25 93 LEU A CA 1
ATOM 672 C C . LEU A 1 93 ? -9.293 -3.880 18.421 1.00 98.25 93 LEU A C 1
ATOM 674 O O . LEU A 1 93 ? -8.344 -4.654 18.478 1.00 98.25 93 LEU A O 1
ATOM 678 N N . LYS A 1 94 ? -10.351 -3.995 19.234 1.00 98.56 94 LYS A N 1
ATOM 679 C CA . LYS A 1 94 ? -10.490 -5.073 20.223 1.00 98.56 94 LYS A CA 1
ATOM 680 C C . LYS A 1 94 ? -10.675 -6.432 19.563 1.00 98.56 94 LYS A C 1
ATOM 682 O O . LYS A 1 94 ? -10.011 -7.379 19.969 1.00 98.56 94 LYS A O 1
ATOM 687 N N . ASN A 1 95 ? -11.589 -6.536 18.600 1.00 98.38 95 ASN A N 1
ATOM 688 C CA . ASN A 1 95 ? -11.847 -7.777 17.871 1.00 98.38 95 ASN A CA 1
ATOM 689 C C . ASN A 1 95 ? -12.594 -7.482 16.552 1.00 98.38 95 ASN A C 1
ATOM 691 O O . ASN A 1 95 ? -13.829 -7.427 16.546 1.00 98.38 95 ASN A O 1
ATOM 695 N N . PRO A 1 96 ? -11.873 -7.326 15.426 1.00 98.25 96 PRO A N 1
ATOM 696 C CA . PRO A 1 96 ? -12.489 -7.000 14.141 1.00 98.25 96 PRO A CA 1
ATOM 697 C C . PRO A 1 96 ? -13.469 -8.072 13.660 1.00 98.25 96 PRO A C 1
ATOM 699 O O . PRO A 1 96 ? -14.551 -7.753 13.171 1.00 98.25 96 PRO A O 1
ATOM 702 N N . ALA A 1 97 ? -13.100 -9.348 13.822 1.00 98.00 97 ALA A N 1
ATOM 703 C CA . ALA A 1 97 ? -13.905 -10.492 13.396 1.00 98.00 97 ALA A CA 1
ATOM 704 C C . ALA A 1 97 ? -15.238 -10.580 14.149 1.00 98.00 97 ALA A C 1
ATOM 706 O O . ALA A 1 97 ? -16.257 -10.897 13.542 1.00 98.00 97 ALA A O 1
ATOM 707 N N . ALA A 1 98 ? -15.243 -10.254 15.445 1.00 98.06 98 ALA A N 1
ATOM 708 C CA . ALA A 1 98 ? -16.471 -10.188 16.232 1.00 98.06 98 ALA A CA 1
ATOM 709 C C . ALA A 1 98 ? -17.310 -8.943 15.905 1.00 98.06 98 ALA A C 1
ATOM 711 O O . ALA A 1 98 ? -18.534 -9.027 15.892 1.00 98.06 98 ALA A O 1
ATOM 712 N N . MET A 1 99 ? -16.675 -7.794 15.645 1.00 98.06 99 MET A N 1
ATOM 713 C CA . MET A 1 99 ? -17.398 -6.551 15.356 1.00 98.06 99 MET A CA 1
ATOM 714 C C . MET A 1 99 ? -18.055 -6.563 13.970 1.00 98.06 99 MET A C 1
ATOM 716 O O . MET A 1 99 ? -19.192 -6.118 13.831 1.00 98.06 99 MET A O 1
ATOM 720 N N . VAL A 1 100 ? -17.352 -7.052 12.944 1.00 98.38 100 VAL A N 1
ATOM 721 C CA . VAL A 1 100 ? -17.890 -7.208 11.585 1.00 98.38 100 VAL A CA 1
ATOM 722 C C . VAL A 1 100 ? -17.550 -8.614 11.085 1.00 98.38 100 VAL A C 1
ATOM 724 O O . VAL A 1 100 ? -16.493 -8.819 10.474 1.00 98.38 100 VAL A O 1
ATOM 727 N N . PRO A 1 101 ? -18.425 -9.602 11.337 1.00 98.19 101 PRO A N 1
ATOM 728 C CA . PRO A 1 101 ? -18.260 -10.949 10.802 1.00 98.19 101 PRO A CA 1
ATOM 729 C C . PRO A 1 101 ? -18.137 -10.936 9.273 1.00 98.19 101 PRO A C 1
ATOM 731 O O . PRO A 1 101 ? -18.863 -10.221 8.586 1.00 98.19 101 PRO A O 1
ATOM 734 N N . GLY A 1 102 ? -17.192 -11.710 8.732 1.00 96.94 102 GLY A N 1
ATOM 735 C CA . GLY A 1 102 ? -16.919 -11.759 7.288 1.00 96.94 102 GLY A CA 1
ATOM 736 C C . GLY A 1 102 ? -16.015 -10.640 6.757 1.00 96.94 102 GLY A C 1
ATOM 737 O O . GLY A 1 102 ? -15.795 -10.554 5.548 1.00 96.94 102 GLY A O 1
ATOM 738 N N . ASN A 1 103 ? -15.460 -9.785 7.626 1.00 98.19 103 ASN A N 1
ATOM 739 C CA . ASN A 1 103 ? -14.385 -8.889 7.209 1.00 98.19 103 ASN A CA 1
ATOM 740 C C . ASN A 1 103 ? -13.109 -9.674 6.849 1.00 98.19 103 ASN A C 1
ATOM 742 O O . ASN A 1 103 ? -12.834 -10.733 7.407 1.00 98.19 103 ASN A O 1
ATOM 746 N N . THR A 1 104 ? -12.305 -9.133 5.935 1.00 97.00 104 THR A N 1
ATOM 747 C CA . THR A 1 104 ? -11.073 -9.778 5.443 1.00 97.00 104 THR A CA 1
ATOM 748 C C . THR A 1 104 ? -9.800 -9.305 6.154 1.00 97.00 104 THR A C 1
ATOM 750 O O . THR A 1 104 ? -8.699 -9.677 5.750 1.00 97.00 104 THR A O 1
ATOM 753 N N . MET A 1 105 ? -9.912 -8.488 7.207 1.00 97.50 105 MET A N 1
ATOM 754 C CA . MET A 1 105 ? -8.760 -8.054 7.995 1.00 97.50 105 MET A CA 1
ATOM 755 C C . MET A 1 105 ? -8.377 -9.161 8.981 1.00 97.50 105 MET A C 1
ATOM 757 O O . MET A 1 105 ? -8.966 -9.292 10.052 1.00 97.50 105 MET A O 1
ATOM 761 N N . THR A 1 106 ? -7.364 -9.955 8.629 1.00 94.19 106 THR A N 1
ATOM 762 C CA . THR A 1 106 ? -6.838 -11.056 9.454 1.00 94.19 106 THR A CA 1
ATOM 763 C C . THR A 1 106 ? -5.993 -10.526 10.616 1.00 94.19 106 THR A C 1
ATOM 765 O O . THR A 1 106 ? -4.778 -10.713 10.667 1.00 94.19 106 THR A O 1
ATOM 768 N N . PHE A 1 107 ? -6.636 -9.811 11.535 1.00 96.38 107 PHE A N 1
ATOM 769 C CA . PHE A 1 107 ? -6.018 -9.231 12.718 1.00 96.38 107 PHE A CA 1
ATOM 770 C C . PHE A 1 107 ? -6.729 -9.757 13.973 1.00 96.38 107 PHE A C 1
ATOM 772 O O . PHE A 1 107 ? -7.948 -9.606 14.072 1.00 96.38 107 PHE A O 1
ATOM 779 N N . PRO A 1 108 ? -6.005 -10.354 14.939 1.00 96.31 108 PRO A N 1
ATOM 780 C CA . PRO A 1 108 ? -6.619 -10.956 16.126 1.00 96.31 108 PRO A CA 1
ATOM 781 C C . PRO A 1 108 ? -7.237 -9.928 17.085 1.00 96.31 108 PRO A C 1
ATOM 783 O O . PRO A 1 108 ? -8.057 -10.291 17.924 1.00 96.31 108 PRO A O 1
ATOM 786 N N . GLY A 1 109 ? -6.868 -8.652 16.954 1.00 97.19 109 GLY A N 1
ATOM 787 C CA . GLY A 1 109 ? -7.263 -7.592 17.873 1.00 97.19 109 GLY A CA 1
ATOM 788 C C . GLY A 1 109 ? -6.200 -7.291 18.931 1.00 97.19 109 GLY A C 1
ATOM 789 O O . GLY A 1 109 ? -5.190 -7.981 19.060 1.00 97.19 109 GLY A O 1
ATOM 790 N N . VAL A 1 110 ? -6.433 -6.224 19.689 1.00 97.75 110 VAL A N 1
ATOM 791 C CA . VAL A 1 110 ? -5.599 -5.747 20.795 1.00 97.75 110 VAL A CA 1
ATOM 792 C C . VAL A 1 110 ? -6.408 -5.889 22.079 1.00 97.75 110 VAL A C 1
ATOM 794 O O . VAL A 1 110 ? -7.362 -5.145 22.308 1.00 97.75 110 VAL A O 1
ATOM 797 N N . ALA A 1 111 ? -6.049 -6.857 22.922 1.00 96.62 111 ALA A N 1
ATOM 798 C CA . ALA A 1 111 ? -6.801 -7.156 24.142 1.00 96.62 111 ALA A CA 1
ATOM 799 C C . ALA A 1 111 ? -6.711 -6.027 25.184 1.00 96.62 111 ALA A C 1
ATOM 801 O O . ALA A 1 111 ? -7.721 -5.664 25.797 1.00 96.62 111 ALA A O 1
ATOM 802 N N . ASP A 1 112 ? -5.525 -5.438 25.342 1.00 97.06 112 ASP A N 1
ATOM 803 C CA . ASP A 1 112 ? -5.276 -4.380 26.317 1.00 97.06 112 ASP A CA 1
ATOM 804 C C . ASP A 1 112 ? -5.993 -3.071 25.944 1.0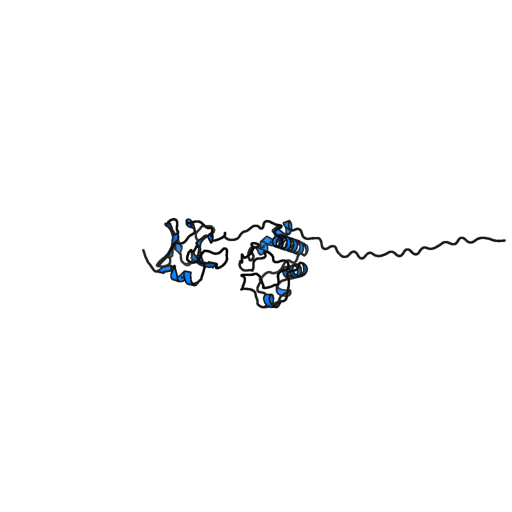0 97.06 112 ASP A C 1
ATOM 806 O O . ASP A 1 112 ? -5.843 -2.539 24.842 1.00 97.06 112 ASP A O 1
ATOM 810 N N . ALA A 1 113 ? -6.796 -2.550 26.874 1.00 96.88 113 ALA A N 1
ATOM 811 C CA . ALA A 1 113 ? -7.609 -1.360 26.642 1.00 96.88 113 ALA A CA 1
ATOM 812 C C . ALA A 1 113 ? -6.775 -0.074 26.586 1.00 96.88 113 ALA A C 1
ATOM 814 O O . ALA A 1 113 ? -7.123 0.831 25.828 1.00 96.88 113 ALA A O 1
ATOM 815 N N . HIS A 1 114 ? -5.670 -0.003 27.334 1.00 96.44 114 HIS A N 1
ATOM 816 C CA . HIS A 1 114 ? -4.779 1.157 27.310 1.00 96.44 114 HIS A CA 1
ATOM 817 C C . HIS A 1 114 ? -4.065 1.274 25.961 1.00 96.44 114 HIS A C 1
ATOM 819 O O . HIS A 1 114 ? -4.091 2.331 25.338 1.00 96.44 114 HIS A O 1
ATOM 825 N N . THR A 1 115 ? -3.551 0.161 25.439 1.00 96.38 115 THR A N 1
ATOM 826 C CA . THR A 1 115 ? -2.930 0.090 24.111 1.00 96.38 115 THR A CA 1
ATOM 827 C C . THR A 1 115 ? -3.916 0.487 23.012 1.00 96.38 115 THR A C 1
ATOM 829 O O . THR A 1 115 ? -3.547 1.200 22.078 1.00 96.38 115 THR A O 1
ATOM 832 N N . ARG A 1 116 ? -5.190 0.076 23.107 1.00 97.81 116 ARG A N 1
ATOM 833 C CA . ARG A 1 116 ? -6.219 0.536 22.159 1.00 97.81 116 ARG A CA 1
ATOM 834 C C . ARG A 1 116 ? -6.488 2.031 22.269 1.00 97.81 116 ARG A C 1
ATOM 836 O O . ARG A 1 116 ? -6.586 2.683 21.234 1.00 97.81 116 ARG A O 1
ATOM 843 N N . ALA A 1 117 ? -6.582 2.579 23.480 1.00 97.44 117 ALA A N 1
ATOM 844 C CA . ALA A 1 117 ? -6.760 4.016 23.676 1.00 97.44 117 ALA A CA 1
ATOM 845 C C . ALA A 1 117 ? -5.596 4.815 23.063 1.00 97.44 117 ALA A C 1
ATOM 847 O O . ALA A 1 117 ? -5.838 5.768 22.321 1.00 97.44 117 ALA A O 1
ATOM 848 N N . ASP A 1 118 ? -4.356 4.376 23.288 1.00 96.38 118 ASP A N 1
ATOM 849 C CA . ASP A 1 118 ? -3.148 4.961 22.698 1.00 96.38 118 ASP A CA 1
ATOM 850 C C . ASP A 1 118 ? -3.177 4.880 21.155 1.00 96.38 118 ASP A C 1
ATOM 852 O O . ASP A 1 118 ? -2.926 5.872 20.467 1.00 96.38 118 ASP A O 1
ATOM 856 N N . LEU A 1 119 ? -3.562 3.731 20.581 1.00 95.94 119 LEU A N 1
ATOM 857 C CA . LEU A 1 119 ? -3.739 3.567 19.129 1.00 95.94 119 LEU A CA 1
ATOM 858 C C . LEU A 1 119 ? -4.802 4.512 18.555 1.00 95.94 119 LEU A C 1
ATOM 860 O O . LEU A 1 119 ? -4.577 5.119 17.509 1.00 95.94 119 LEU A O 1
ATOM 864 N N . VAL A 1 120 ? -5.952 4.650 19.218 1.00 96.81 120 VAL A N 1
ATOM 865 C CA . VAL A 1 120 ? -7.019 5.565 18.784 1.00 96.81 120 VAL A CA 1
ATOM 866 C C . VAL A 1 120 ? -6.534 7.016 18.822 1.00 96.81 120 VAL A C 1
ATOM 868 O O . VAL A 1 120 ? -6.765 7.746 17.856 1.00 96.81 120 VAL A O 1
ATOM 871 N N . ALA A 1 121 ? -5.809 7.418 19.873 1.00 94.88 121 ALA A N 1
ATOM 872 C CA . ALA A 1 121 ? -5.203 8.747 19.972 1.00 94.88 121 ALA A CA 1
ATOM 873 C C . ALA A 1 121 ? -4.189 8.997 18.842 1.00 94.88 121 ALA A C 1
ATOM 875 O O . ALA A 1 121 ? -4.183 10.064 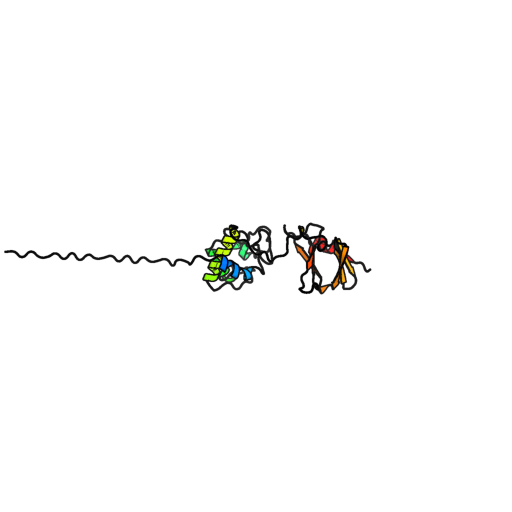18.225 1.00 94.88 121 ALA A O 1
ATOM 876 N N . TYR A 1 122 ? -3.377 7.993 18.498 1.00 94.00 122 TYR A N 1
ATOM 877 C CA . TYR A 1 122 ? -2.465 8.085 17.360 1.00 94.00 122 TYR A CA 1
ATOM 878 C C . TYR A 1 122 ? -3.208 8.220 16.023 1.00 94.00 122 TYR A C 1
ATOM 880 O O . TYR A 1 122 ? -2.885 9.106 15.235 1.00 94.00 122 TYR A O 1
ATOM 888 N N . LEU A 1 123 ? -4.240 7.409 15.766 1.00 94.31 123 LEU A N 1
ATOM 889 C CA . LEU A 1 123 ? -5.039 7.489 14.533 1.00 94.31 123 LEU A CA 1
ATOM 890 C C . LEU A 1 123 ? -5.762 8.836 14.385 1.00 94.31 123 LEU A C 1
ATOM 892 O O . LEU A 1 123 ? -5.878 9.359 13.272 1.00 94.31 123 LEU A O 1
ATOM 896 N N . GLU A 1 124 ? -6.222 9.422 15.489 1.00 93.31 124 GLU A N 1
ATOM 897 C CA . GLU A 1 124 ? -6.754 10.786 15.527 1.00 93.31 124 GLU A CA 1
ATOM 898 C C . GLU A 1 124 ? -5.679 11.818 15.170 1.00 93.31 124 GLU A C 1
ATOM 900 O O . GLU A 1 124 ? -5.910 12.701 14.337 1.00 93.31 124 GLU A O 1
ATOM 905 N N . ALA A 1 125 ? -4.483 11.687 15.742 1.00 91.00 125 ALA A N 1
ATOM 906 C CA . ALA A 1 125 ? -3.373 12.589 15.468 1.00 91.00 125 ALA A CA 1
ATOM 907 C C . ALA A 1 125 ? -2.907 12.509 14.001 1.00 91.00 125 ALA A C 1
ATOM 909 O O . ALA A 1 125 ? -2.691 13.544 13.369 1.00 91.00 125 ALA A O 1
ATOM 910 N N . VAL A 1 126 ? -2.851 11.304 13.420 1.00 88.06 126 VAL A N 1
ATOM 911 C CA . VAL A 1 126 ? -2.606 11.085 11.983 1.00 88.06 126 VAL A CA 1
ATOM 912 C C . VAL A 1 126 ? -3.704 11.728 11.136 1.00 88.06 126 VAL A C 1
ATOM 914 O O . VAL A 1 126 ? -3.416 12.402 10.150 1.00 88.06 126 VAL A O 1
ATOM 917 N N . SER A 1 127 ? -4.969 11.558 11.525 1.00 85.56 127 SER A N 1
ATOM 918 C CA . SER A 1 127 ? -6.114 12.106 10.782 1.00 85.56 127 SER A CA 1
ATOM 919 C C . SER A 1 127 ? -6.174 13.636 10.807 1.00 85.56 127 SER A C 1
ATOM 921 O O . SER A 1 127 ? -6.744 14.235 9.902 1.00 85.56 127 SER A O 1
ATOM 923 N N . THR A 1 128 ? -5.572 14.264 11.817 1.00 84.31 128 THR A N 1
ATOM 924 C CA . THR A 1 128 ? -5.538 15.723 12.002 1.00 84.31 128 THR A CA 1
ATOM 925 C C . THR A 1 128 ? -4.199 16.356 11.614 1.00 84.31 128 THR A C 1
ATOM 927 O O . THR A 1 128 ? -4.021 17.556 11.803 1.00 84.31 128 THR A O 1
ATOM 930 N N . GLY A 1 129 ? -3.252 15.575 11.075 1.00 78.50 129 GLY A N 1
ATOM 931 C CA . GLY A 1 129 ? -1.934 16.062 10.651 1.00 78.50 129 GLY A CA 1
ATOM 932 C C . GLY A 1 129 ? -1.005 16.474 11.800 1.00 78.50 129 GLY A C 1
ATOM 933 O O . GLY A 1 129 ? -0.024 17.176 11.575 1.00 78.50 129 GLY A O 1
ATOM 934 N N . ARG A 1 130 ? -1.300 16.053 13.035 1.00 77.12 130 ARG A N 1
ATOM 935 C CA . ARG A 1 130 ? -0.571 16.464 14.248 1.00 77.12 130 ARG A CA 1
ATOM 936 C C . ARG A 1 130 ? 0.686 15.642 14.526 1.00 77.12 130 ARG A C 1
ATOM 938 O O . ARG A 1 130 ? 1.443 15.987 15.427 1.00 77.12 130 ARG A O 1
ATOM 945 N N . VAL A 1 131 ? 0.913 14.558 13.784 1.00 72.25 131 VAL A N 1
ATOM 946 C CA . VAL A 1 131 ? 2.093 13.698 13.943 1.00 72.25 131 VAL A CA 1
ATOM 947 C C . VAL A 1 131 ? 2.720 13.415 12.585 1.00 72.25 131 VAL A C 1
ATOM 949 O O . VAL A 1 131 ? 2.031 13.069 11.625 1.00 72.25 131 VAL A O 1
ATOM 952 N N . LYS A 1 132 ? 4.051 13.528 12.517 1.00 64.31 132 LYS A N 1
ATOM 953 C CA . LYS A 1 132 ? 4.842 13.093 11.365 1.00 64.31 132 LYS A CA 1
ATOM 954 C C . LYS A 1 132 ? 4.929 11.570 11.393 1.00 64.31 132 LYS A C 1
ATOM 956 O O . LYS A 1 132 ? 5.547 10.995 12.285 1.00 64.31 132 LYS A O 1
ATOM 961 N N . VAL A 1 133 ? 4.268 10.919 10.446 1.00 60.12 133 VAL A N 1
ATOM 962 C CA . VAL A 1 133 ? 4.199 9.458 10.417 1.00 60.12 133 VAL A CA 1
ATOM 963 C C . VAL A 1 133 ? 5.463 8.885 9.779 1.00 60.12 133 VAL A C 1
ATOM 965 O O . VAL A 1 133 ? 5.845 9.362 8.709 1.00 60.12 133 VAL A O 1
ATOM 968 N N . PRO A 1 134 ? 6.115 7.872 10.383 1.00 54.53 134 PRO A N 1
ATOM 969 C CA . PRO A 1 134 ? 7.163 7.134 9.697 1.00 54.53 134 PRO A CA 1
ATOM 970 C C . PRO A 1 134 ? 6.580 6.465 8.448 1.00 54.53 134 PRO A C 1
ATOM 972 O O . PRO A 1 134 ? 5.726 5.583 8.545 1.00 54.53 134 PRO A O 1
ATOM 975 N N . ASP A 1 135 ? 7.014 6.903 7.268 1.00 55.66 135 ASP A N 1
ATOM 976 C CA . ASP A 1 135 ? 6.728 6.192 6.028 1.00 55.66 135 ASP A CA 1
ATOM 977 C C . ASP A 1 135 ? 7.771 5.082 5.875 1.00 55.66 135 ASP A C 1
ATOM 979 O O . ASP A 1 135 ? 8.954 5.343 5.665 1.00 55.66 135 ASP A O 1
ATOM 983 N N . HIS A 1 136 ? 7.348 3.833 6.066 1.00 56.94 136 HIS A N 1
ATOM 984 C CA . HIS A 1 136 ? 8.179 2.653 5.802 1.00 56.94 136 HIS A CA 1
ATOM 985 C C . HIS A 1 136 ? 7.851 2.004 4.455 1.00 56.94 136 HIS A C 1
ATOM 987 O O . HIS A 1 136 ? 8.303 0.894 4.180 1.00 56.94 136 HIS A O 1
ATOM 993 N N . GLY A 1 137 ? 7.036 2.645 3.617 1.00 59.75 137 GLY A N 1
ATOM 994 C CA . GLY A 1 137 ? 6.732 2.099 2.307 1.00 59.75 137 GLY A CA 1
ATOM 995 C C . GLY A 1 137 ? 7.691 2.587 1.214 1.00 59.75 137 GLY A C 1
ATOM 996 O O . GLY A 1 137 ? 8.361 3.603 1.359 1.00 59.75 137 GLY A O 1
ATOM 997 N N . LEU A 1 138 ? 7.695 1.874 0.079 1.00 66.88 138 LEU A N 1
ATOM 998 C CA . LEU A 1 138 ? 8.328 2.280 -1.188 1.00 66.88 138 LEU A CA 1
ATOM 999 C C . LEU A 1 138 ? 8.176 3.795 -1.471 1.00 66.88 138 LEU A C 1
ATOM 1001 O O . LEU A 1 138 ? 7.089 4.329 -1.268 1.00 66.88 138 LEU A O 1
ATOM 1005 N N . PRO A 1 139 ? 9.198 4.506 -1.953 1.00 80.06 139 PRO A N 1
ATOM 1006 C CA . PRO A 1 139 ? 9.059 5.924 -2.297 1.00 80.06 139 PRO A CA 1
ATOM 1007 C C . PRO A 1 139 ? 8.015 6.137 -3.407 1.00 80.06 139 PRO A C 1
ATOM 1009 O O . PRO A 1 139 ? 7.547 5.177 -4.024 1.00 80.06 139 PRO A O 1
ATOM 1012 N N . ASN A 1 140 ? 7.661 7.396 -3.692 1.00 87.12 140 ASN A N 1
ATOM 1013 C CA . ASN A 1 140 ? 6.901 7.709 -4.901 1.00 87.12 140 ASN A CA 1
ATOM 1014 C C . ASN A 1 140 ? 7.690 7.208 -6.118 1.00 87.12 140 ASN A C 1
ATOM 1016 O O . ASN A 1 140 ? 8.759 7.723 -6.449 1.00 87.12 140 ASN A O 1
ATOM 1020 N N . LEU A 1 141 ? 7.162 6.191 -6.794 1.00 91.25 141 LEU A N 1
ATOM 1021 C CA . LEU A 1 141 ? 7.874 5.504 -7.859 1.00 91.25 141 LEU A CA 1
ATOM 1022 C C . LEU A 1 141 ? 8.080 6.410 -9.074 1.00 91.25 141 LEU A C 1
ATOM 1024 O O . LEU A 1 141 ? 9.001 6.142 -9.843 1.00 91.25 141 LEU A O 1
ATOM 1028 N N . LYS A 1 142 ? 7.314 7.505 -9.222 1.00 92.06 142 LYS A N 1
ATOM 1029 C CA . LYS A 1 142 ? 7.518 8.542 -10.256 1.00 92.06 142 LYS A CA 1
ATOM 1030 C C . LYS A 1 142 ? 8.759 9.405 -10.029 1.00 92.06 142 LYS A C 1
ATOM 1032 O O . LYS A 1 142 ? 9.268 9.980 -10.985 1.00 92.06 142 LYS A O 1
ATOM 1037 N N . GLU A 1 143 ? 9.266 9.455 -8.804 1.00 91.56 143 GLU A N 1
ATOM 1038 C CA . GLU A 1 143 ? 10.392 10.315 -8.417 1.00 91.56 143 GLU A CA 1
ATOM 1039 C C . GLU A 1 143 ? 11.733 9.571 -8.399 1.00 91.56 143 GLU A C 1
ATOM 1041 O O . GLU A 1 143 ? 12.781 10.191 -8.247 1.00 91.56 143 GLU A O 1
ATOM 1046 N N . LEU A 1 144 ? 11.715 8.245 -8.575 1.00 91.06 144 LEU A N 1
ATOM 1047 C CA . LEU A 1 144 ? 12.933 7.441 -8.647 1.00 91.06 144 LEU A CA 1
ATOM 1048 C C . LEU A 1 144 ? 13.800 7.778 -9.870 1.00 91.06 144 LEU A C 1
ATOM 1050 O O . LEU A 1 144 ? 13.307 8.181 -10.927 1.00 91.06 144 LEU A O 1
ATOM 1054 N N . ASP A 1 145 ? 15.104 7.584 -9.701 1.00 93.94 145 ASP A N 1
ATOM 1055 C CA . ASP A 1 145 ? 16.142 7.985 -10.645 1.00 93.94 145 ASP A CA 1
ATOM 1056 C C . ASP A 1 145 ? 16.259 7.075 -11.885 1.00 93.94 145 ASP A C 1
ATOM 1058 O O . ASP A 1 145 ? 15.565 6.068 -12.045 1.00 93.94 145 ASP A O 1
ATOM 1062 N N . ALA A 1 146 ? 17.180 7.432 -12.787 1.00 94.50 146 ALA A N 1
ATOM 1063 C CA . ALA A 1 146 ? 17.429 6.699 -14.027 1.00 94.50 146 ALA A CA 1
ATOM 1064 C C . ALA A 1 146 ? 17.905 5.249 -13.808 1.00 94.50 146 ALA A C 1
ATOM 1066 O O . ALA A 1 146 ? 17.662 4.399 -14.667 1.00 94.50 146 ALA A O 1
ATOM 1067 N N . ALA A 1 147 ? 18.544 4.948 -12.673 1.00 94.75 147 ALA A N 1
ATOM 1068 C CA . ALA A 1 147 ? 18.976 3.592 -12.337 1.00 94.75 147 ALA A CA 1
ATOM 1069 C C . ALA A 1 147 ? 17.786 2.673 -12.028 1.00 94.75 147 ALA A C 1
ATOM 1071 O O . ALA A 1 147 ? 17.863 1.468 -12.233 1.00 94.75 147 ALA A O 1
ATOM 1072 N N . SER A 1 148 ? 16.656 3.236 -11.602 1.00 95.88 148 SER A N 1
ATOM 1073 C CA . SER A 1 148 ? 15.439 2.473 -11.311 1.00 95.88 148 SER A CA 1
ATOM 1074 C C . SER A 1 148 ? 14.506 2.343 -12.523 1.00 95.88 148 SER A C 1
ATOM 1076 O O . SER A 1 148 ? 13.569 1.548 -12.508 1.00 95.88 148 SER A O 1
ATOM 1078 N N . ARG A 1 149 ? 14.700 3.137 -13.583 1.00 97.75 149 ARG A N 1
ATOM 1079 C CA . ARG A 1 149 ? 13.793 3.200 -14.746 1.00 97.75 149 ARG A CA 1
ATOM 1080 C C . ARG A 1 149 ? 14.113 2.106 -15.750 1.00 97.75 149 ARG A C 1
ATOM 1082 O O . ARG A 1 149 ? 15.144 2.180 -16.404 1.00 97.75 149 ARG A O 1
ATOM 1089 N N . VAL A 1 150 ? 13.230 1.128 -15.923 1.00 97.88 150 VAL A N 1
ATOM 1090 C CA . VAL A 1 150 ? 13.436 0.023 -16.870 1.00 97.88 150 VAL A CA 1
ATOM 1091 C C . VAL A 1 150 ? 13.052 0.472 -18.282 1.00 97.88 150 VAL A C 1
ATOM 1093 O O . VAL A 1 150 ? 11.942 0.941 -18.512 1.00 97.88 150 VAL A O 1
ATOM 1096 N N . THR A 1 151 ? 13.970 0.321 -19.235 1.00 97.75 151 THR A N 1
ATOM 1097 C CA . THR A 1 151 ? 13.800 0.706 -20.648 1.00 97.75 151 THR A CA 1
ATOM 1098 C C . THR A 1 151 ? 13.622 -0.492 -21.575 1.00 97.75 151 THR A C 1
ATOM 1100 O O . THR A 1 151 ? 13.041 -0.354 -22.646 1.00 97.75 151 THR A O 1
ATOM 1103 N N . SER A 1 152 ? 14.088 -1.680 -21.180 1.00 97.12 152 SER A N 1
ATOM 1104 C CA . SER A 1 152 ? 13.783 -2.924 -21.892 1.00 97.12 152 SER A CA 1
ATOM 1105 C C . SER A 1 152 ? 13.848 -4.132 -20.968 1.00 97.12 152 SER A C 1
ATOM 1107 O O . SER A 1 152 ? 14.609 -4.140 -19.999 1.00 97.12 152 SER A O 1
ATOM 1109 N N . ILE A 1 153 ? 13.069 -5.166 -21.288 1.00 97.56 153 ILE A N 1
ATOM 1110 C CA . ILE A 1 153 ? 13.149 -6.476 -20.643 1.00 97.56 153 ILE A CA 1
ATOM 1111 C C . ILE A 1 153 ? 13.257 -7.527 -21.741 1.00 97.56 153 ILE A C 1
ATOM 1113 O O . ILE A 1 153 ? 12.372 -7.649 -22.587 1.00 97.56 153 ILE A O 1
ATOM 1117 N N . ARG A 1 154 ? 14.345 -8.298 -21.727 1.00 97.38 154 ARG A N 1
ATOM 1118 C CA . ARG A 1 154 ? 14.530 -9.456 -22.607 1.00 97.38 154 ARG A CA 1
ATOM 1119 C C . ARG A 1 154 ? 14.420 -10.740 -21.806 1.00 97.38 154 ARG A C 1
ATOM 1121 O O . ARG A 1 154 ? 14.991 -10.830 -20.724 1.00 97.38 154 ARG A O 1
ATOM 1128 N N . TYR A 1 155 ? 13.730 -11.730 -22.350 1.00 97.19 155 TYR A N 1
ATOM 1129 C CA . TYR A 1 155 ? 13.641 -13.073 -21.782 1.00 97.19 155 TYR A CA 1
ATOM 1130 C C . TYR A 1 155 ? 14.206 -14.095 -22.767 1.00 97.19 155 TYR A C 1
ATOM 1132 O O . TYR A 1 155 ? 13.852 -14.089 -23.950 1.00 97.19 155 TYR A O 1
ATOM 1140 N N . CYS A 1 156 ? 15.096 -14.954 -22.279 1.00 96.25 156 CYS A N 1
ATOM 1141 C CA . CYS A 1 156 ? 15.663 -16.078 -23.020 1.00 96.25 156 CYS A CA 1
ATOM 1142 C C . CYS A 1 156 ? 16.077 -17.167 -22.028 1.00 96.25 156 CYS A C 1
ATOM 1144 O O . CYS A 1 156 ? 16.752 -16.865 -21.041 1.00 96.25 156 CYS A O 1
ATOM 1146 N N . GLY A 1 157 ? 15.697 -18.416 -22.310 1.00 95.75 157 GLY A N 1
ATOM 1147 C CA . GLY A 1 157 ? 15.889 -19.524 -21.376 1.00 95.75 157 GLY A CA 1
ATOM 1148 C C . GLY A 1 157 ? 15.093 -19.285 -20.096 1.00 95.75 157 GLY A C 1
ATOM 1149 O O . GLY A 1 157 ? 13.891 -19.068 -20.163 1.00 95.75 157 GLY A O 1
ATOM 1150 N N . ASP A 1 158 ? 15.779 -19.269 -18.961 1.00 95.56 158 ASP A N 1
ATOM 1151 C CA . ASP A 1 158 ? 15.240 -19.079 -17.607 1.00 95.56 158 ASP A CA 1
ATOM 1152 C C . ASP A 1 158 ? 15.527 -17.678 -17.029 1.00 95.56 158 ASP A C 1
ATOM 1154 O O . ASP A 1 158 ? 15.347 -17.431 -15.835 1.00 95.56 158 ASP A O 1
ATOM 1158 N N . THR A 1 159 ? 16.035 -16.761 -17.859 1.00 96.19 159 THR A N 1
ATOM 1159 C CA . THR A 1 159 ? 16.639 -15.511 -17.392 1.00 96.19 159 THR A CA 1
ATOM 1160 C C . THR A 1 159 ? 15.983 -14.290 -18.027 1.00 96.19 159 THR A C 1
ATOM 1162 O O . THR A 1 159 ? 15.943 -14.133 -19.254 1.00 96.19 159 THR A O 1
ATOM 1165 N N . TYR A 1 160 ? 15.568 -13.356 -17.173 1.00 97.25 160 TYR A N 1
ATOM 1166 C CA . TYR A 1 160 ? 15.218 -11.994 -17.555 1.00 97.25 160 TYR A CA 1
ATOM 1167 C C . TYR A 1 160 ? 16.449 -11.091 -17.507 1.00 97.25 160 TYR A C 1
ATOM 1169 O O . TYR A 1 160 ? 17.184 -11.072 -16.523 1.00 97.25 160 TYR A O 1
ATOM 1177 N N . ARG A 1 161 ? 16.657 -10.303 -18.563 1.00 96.94 161 ARG A N 1
ATOM 1178 C CA . ARG A 1 161 ? 17.678 -9.254 -18.647 1.00 96.94 161 ARG A CA 1
ATOM 1179 C C . ARG A 1 161 ? 16.994 -7.907 -18.805 1.00 96.94 161 ARG A C 1
ATOM 1181 O O . ARG A 1 161 ? 16.397 -7.639 -19.848 1.00 96.94 161 ARG A O 1
ATOM 1188 N N . LEU A 1 162 ? 17.075 -7.081 -17.773 1.00 96.75 162 LEU A N 1
ATOM 1189 C CA . LEU A 1 162 ? 16.463 -5.761 -17.730 1.00 96.75 162 LEU A CA 1
ATOM 1190 C C . LEU A 1 162 ? 17.532 -4.722 -17.998 1.00 96.75 162 LEU A C 1
ATOM 1192 O O . LEU A 1 162 ? 18.582 -4.769 -17.365 1.00 96.75 162 LEU A O 1
ATOM 1196 N N . THR A 1 163 ? 17.260 -3.777 -18.886 1.00 97.25 163 THR A N 1
ATOM 1197 C CA . THR A 1 163 ? 18.115 -2.604 -19.070 1.00 97.25 163 THR A CA 1
ATOM 1198 C C . THR A 1 163 ? 17.437 -1.392 -18.449 1.00 97.25 163 THR A C 1
ATOM 1200 O O . THR A 1 163 ? 16.241 -1.185 -18.660 1.00 97.25 163 THR A O 1
ATOM 1203 N N . THR A 1 164 ? 18.185 -0.608 -17.682 1.00 97.88 164 THR A N 1
ATOM 1204 C CA . THR A 1 164 ? 17.724 0.616 -17.015 1.00 97.88 164 THR A CA 1
ATOM 1205 C C . THR A 1 164 ? 18.093 1.865 -17.822 1.00 97.88 164 THR A C 1
ATOM 1207 O O . THR A 1 164 ? 18.858 1.795 -18.787 1.00 97.88 164 THR A O 1
ATOM 1210 N N . ALA A 1 165 ? 17.526 3.027 -17.491 1.00 97.38 165 ALA A N 1
ATOM 1211 C CA . ALA A 1 165 ? 17.742 4.271 -18.237 1.00 97.38 165 ALA A CA 1
ATOM 1212 C C . ALA A 1 165 ? 19.175 4.807 -18.092 1.00 97.38 165 ALA A C 1
ATOM 1214 O O . ALA A 1 165 ? 19.671 5.484 -18.991 1.00 97.38 165 ALA A O 1
ATOM 1215 N N . ASP A 1 166 ? 19.885 4.430 -17.026 1.00 97.06 166 ASP A N 1
ATOM 1216 C CA . ASP A 1 166 ? 21.333 4.642 -16.886 1.00 97.06 166 ASP A CA 1
ATOM 1217 C C . ASP A 1 166 ? 22.187 3.660 -17.723 1.00 97.06 166 ASP A C 1
ATOM 1219 O O . ASP A 1 166 ? 23.417 3.682 -17.648 1.00 97.06 166 ASP A O 1
ATOM 1223 N N . ARG A 1 167 ? 21.543 2.840 -18.567 1.00 96.94 167 ARG A N 1
ATOM 1224 C CA . ARG A 1 167 ? 22.129 1.848 -19.486 1.00 96.94 167 ARG A CA 1
ATOM 1225 C C . ARG A 1 167 ? 22.774 0.638 -18.809 1.00 96.94 167 ARG A C 1
ATOM 1227 O O . ARG A 1 167 ? 23.461 -0.131 -19.485 1.00 96.94 167 ARG A O 1
ATOM 1234 N N . LYS A 1 168 ? 22.540 0.412 -17.515 1.00 96.56 168 LYS A N 1
ATOM 1235 C CA . LYS A 1 168 ? 22.954 -0.839 -16.866 1.00 96.56 168 LYS A CA 1
ATOM 1236 C C . LYS A 1 168 ? 22.020 -1.977 -17.243 1.00 96.56 168 LYS A C 1
ATOM 1238 O O . LYS A 1 168 ? 20.853 -1.767 -17.555 1.00 96.56 168 LYS A O 1
ATOM 1243 N N . THR A 1 169 ? 22.557 -3.196 -17.264 1.00 95.75 169 THR A N 1
ATOM 1244 C CA . THR A 1 169 ? 21.767 -4.411 -17.477 1.00 95.75 169 THR A CA 1
ATOM 1245 C C . THR A 1 169 ? 21.849 -5.302 -16.248 1.00 95.75 169 THR A C 1
ATOM 1247 O O . THR A 1 169 ? 22.940 -5.603 -15.774 1.00 95.75 169 THR A O 1
ATOM 1250 N N . HIS A 1 170 ? 20.690 -5.743 -15.772 1.00 94.44 170 HIS A N 1
ATOM 1251 C CA . HIS A 1 170 ? 20.515 -6.607 -14.613 1.00 94.44 170 HIS A CA 1
ATOM 1252 C C . HIS A 1 170 ? 19.940 -7.943 -15.076 1.00 94.44 170 HIS A C 1
ATOM 1254 O O . HIS A 1 170 ? 18.988 -7.964 -15.859 1.00 94.44 170 HIS A O 1
ATOM 1260 N N . ALA A 1 171 ? 20.517 -9.050 -14.617 1.00 95.12 171 ALA A N 1
ATOM 1261 C CA . ALA A 1 171 ? 20.045 -10.390 -14.937 1.00 95.12 171 ALA A CA 1
ATOM 1262 C C . ALA A 1 171 ? 19.401 -11.022 -13.704 1.00 95.12 171 ALA A C 1
ATOM 1264 O O . ALA A 1 171 ? 19.997 -11.026 -12.631 1.00 95.12 171 ALA A O 1
ATOM 1265 N N . PHE A 1 172 ? 18.209 -11.582 -13.878 1.00 95.50 172 PHE A N 1
ATOM 1266 C CA . PHE A 1 172 ? 17.507 -12.315 -12.834 1.00 95.50 172 PHE A CA 1
ATOM 1267 C C . PHE A 1 172 ? 16.997 -13.635 -13.396 1.00 95.50 172 PHE A C 1
ATOM 1269 O O . PHE A 1 172 ? 16.381 -13.669 -14.464 1.00 95.50 172 PHE A O 1
ATOM 1276 N N . TRP A 1 173 ? 17.218 -14.707 -12.642 1.00 94.69 173 TRP A N 1
ATOM 1277 C CA . TRP A 1 173 ? 16.499 -15.960 -12.834 1.00 94.69 173 TRP A CA 1
ATOM 1278 C C . TRP A 1 173 ? 14.990 -15.731 -12.651 1.00 94.69 173 TRP A C 1
ATOM 1280 O O . TRP A 1 173 ? 14.580 -14.891 -11.846 1.00 94.69 173 TRP A O 1
ATOM 1290 N N . GLU A 1 174 ? 14.155 -16.457 -13.390 1.00 93.31 174 GLU A N 1
ATOM 1291 C CA . GLU A 1 174 ? 12.705 -16.233 -13.464 1.00 93.31 174 GLU A CA 1
ATOM 1292 C C . GLU A 1 174 ? 11.990 -16.225 -12.103 1.00 93.31 174 GLU A C 1
ATOM 1294 O O . GLU A 1 174 ? 11.118 -15.389 -11.877 1.00 93.31 174 GLU A O 1
ATOM 1299 N N . PHE A 1 175 ? 12.407 -17.066 -11.152 1.00 94.19 175 PHE A N 1
ATOM 1300 C CA . PHE A 1 175 ? 11.826 -17.101 -9.802 1.00 94.19 175 PHE A CA 1
ATOM 1301 C C . PHE A 1 175 ? 12.226 -15.907 -8.924 1.00 94.19 175 PHE A C 1
ATOM 1303 O O . PHE A 1 175 ? 11.573 -15.624 -7.913 1.00 94.19 175 PHE A O 1
ATOM 1310 N N . ASN A 1 176 ? 13.278 -15.186 -9.309 1.00 95.00 176 ASN A N 1
ATOM 1311 C CA . ASN A 1 176 ? 13.808 -14.049 -8.566 1.00 95.00 176 ASN A CA 1
ATOM 1312 C C . ASN A 1 176 ? 13.274 -12.699 -9.059 1.00 95.00 176 ASN A C 1
ATOM 1314 O O . ASN A 1 176 ? 13.464 -11.691 -8.372 1.00 95.00 176 ASN A O 1
ATOM 1318 N N . LEU A 1 177 ? 12.576 -12.665 -10.199 1.00 96.12 177 LEU A N 1
ATOM 1319 C CA . LEU A 1 177 ? 11.957 -11.454 -10.726 1.00 96.12 177 LEU A CA 1
ATOM 1320 C C . LEU A 1 177 ? 10.435 -11.514 -10.615 1.00 96.12 177 LEU A C 1
ATOM 1322 O O . LEU A 1 177 ? 9.783 -12.396 -11.162 1.00 96.12 177 LEU A O 1
ATOM 1326 N N . ARG A 1 178 ? 9.845 -10.526 -9.941 1.00 96.19 178 ARG A N 1
ATOM 1327 C CA . ARG A 1 178 ? 8.386 -10.396 -9.835 1.00 96.19 178 ARG A CA 1
ATOM 1328 C C . ARG A 1 178 ? 7.872 -9.261 -10.704 1.00 96.19 178 ARG A C 1
ATOM 1330 O O . ARG A 1 178 ? 8.345 -8.135 -10.594 1.00 96.19 178 ARG A O 1
ATOM 1337 N N . PHE A 1 179 ? 6.831 -9.517 -11.480 1.00 96.75 179 PHE A N 1
ATOM 1338 C CA . PHE A 1 179 ? 6.088 -8.456 -12.153 1.00 96.75 179 PHE A CA 1
ATOM 1339 C C . PHE A 1 179 ? 4.920 -8.018 -11.278 1.00 96.75 179 PHE A C 1
ATOM 1341 O O . PHE A 1 179 ? 4.162 -8.842 -10.765 1.00 96.75 179 PHE A O 1
ATOM 1348 N N . LYS A 1 180 ? 4.815 -6.712 -11.050 1.00 95.31 180 LYS A N 1
ATOM 1349 C CA . LYS A 1 180 ? 3.792 -6.098 -10.205 1.00 95.31 180 LYS A CA 1
ATOM 1350 C C . LYS A 1 180 ? 3.157 -4.929 -10.938 1.00 95.31 180 LYS A C 1
ATOM 1352 O O . LYS A 1 180 ? 3.746 -4.367 -11.854 1.00 95.31 180 LYS A O 1
ATOM 1357 N N . THR A 1 181 ? 1.984 -4.524 -10.476 1.00 93.75 181 THR A N 1
ATOM 1358 C CA . THR A 1 181 ? 1.309 -3.314 -10.947 1.00 93.75 181 THR A CA 1
ATOM 1359 C C . THR A 1 181 ? 1.004 -2.395 -9.778 1.00 93.75 181 THR A C 1
ATOM 1361 O O . THR A 1 181 ? 0.513 -2.861 -8.747 1.00 93.75 181 THR A O 1
ATOM 1364 N N . ASP A 1 182 ? 1.233 -1.101 -9.959 1.00 91.19 182 ASP A N 1
ATOM 1365 C CA . ASP A 1 182 ? 0.802 -0.049 -9.043 1.00 91.19 182 ASP A CA 1
ATOM 1366 C C . ASP A 1 182 ? 0.211 1.114 -9.850 1.00 91.19 182 ASP A C 1
ATOM 1368 O O . ASP A 1 182 ? 0.925 1.959 -10.380 1.00 91.19 182 ASP A O 1
ATOM 1372 N N . GLY A 1 183 ? -1.119 1.141 -9.955 1.00 88.75 183 GLY A N 1
ATOM 1373 C CA . GLY A 1 183 ? -1.851 2.215 -10.632 1.00 88.75 183 GLY A CA 1
ATOM 1374 C C . GLY A 1 183 ? -2.130 3.435 -9.747 1.00 88.75 183 GLY A C 1
ATOM 1375 O O . GLY A 1 183 ? -2.926 4.290 -10.131 1.00 88.75 183 GLY A O 1
ATOM 1376 N N . SER A 1 184 ? -1.560 3.505 -8.539 1.00 84.19 184 SER A N 1
ATOM 1377 C CA . SER A 1 184 ? -1.818 4.602 -7.602 1.00 84.19 184 SER A CA 1
ATOM 1378 C C . SER A 1 184 ? -1.112 5.904 -8.006 1.00 84.19 184 SER A C 1
ATOM 1380 O O . SER A 1 184 ? -0.231 5.943 -8.869 1.00 84.19 184 SER A O 1
ATOM 1382 N N . ALA A 1 185 ? -1.452 7.002 -7.323 1.00 84.88 185 ALA A N 1
ATOM 1383 C CA . ALA A 1 185 ? -0.771 8.284 -7.500 1.00 84.88 185 ALA A CA 1
ATOM 1384 C C . ALA A 1 185 ? 0.738 8.212 -7.191 1.00 84.88 185 ALA A C 1
ATOM 1386 O O . ALA A 1 185 ? 1.505 8.960 -7.795 1.00 84.88 185 ALA A O 1
ATOM 1387 N N . ALA A 1 186 ? 1.163 7.286 -6.326 1.00 85.31 186 ALA A N 1
ATOM 1388 C CA . ALA A 1 186 ? 2.567 7.031 -6.001 1.00 85.31 186 ALA A CA 1
ATOM 1389 C C . ALA A 1 186 ? 3.203 5.910 -6.851 1.00 85.31 186 ALA A C 1
ATOM 1391 O O . ALA A 1 186 ? 4.407 5.690 -6.760 1.00 85.31 186 ALA A O 1
ATOM 1392 N N . GLY A 1 187 ? 2.418 5.208 -7.676 1.00 89.69 187 GLY A N 1
ATOM 1393 C CA . GLY A 1 187 ? 2.909 4.205 -8.621 1.00 89.69 187 GLY A CA 1
ATOM 1394 C C . GLY A 1 187 ? 3.673 4.827 -9.798 1.00 89.69 187 GLY A C 1
ATOM 1395 O O . GLY A 1 187 ? 3.680 6.053 -9.943 1.00 89.69 187 GLY A O 1
ATOM 1396 N N . PRO A 1 188 ? 4.324 4.024 -10.655 1.00 95.31 188 PRO A N 1
ATOM 1397 C CA . PRO A 1 188 ? 5.083 4.525 -11.799 1.00 95.31 188 PRO A CA 1
ATOM 1398 C C . PRO A 1 188 ? 4.215 5.278 -12.819 1.00 95.31 188 PRO A C 1
ATOM 1400 O O . PRO A 1 188 ? 2.986 5.190 -12.819 1.00 95.31 188 PRO A O 1
ATOM 1403 N N . ALA A 1 189 ? 4.858 6.039 -13.707 1.00 95.81 189 ALA A N 1
ATOM 1404 C CA . ALA A 1 189 ? 4.175 6.609 -14.865 1.00 95.81 189 ALA A CA 1
ATOM 1405 C C . ALA A 1 189 ? 3.894 5.516 -15.913 1.00 95.81 189 ALA A C 1
ATOM 1407 O O . ALA A 1 189 ? 4.658 4.559 -16.040 1.00 95.81 189 ALA A O 1
ATOM 1408 N N . ALA A 1 190 ? 2.805 5.668 -16.673 1.00 95.56 190 ALA A N 1
ATOM 1409 C CA . ALA A 1 190 ? 2.467 4.736 -17.748 1.00 95.56 190 ALA A CA 1
ATOM 1410 C C . ALA A 1 190 ? 3.615 4.632 -18.765 1.00 95.56 190 ALA A C 1
ATOM 1412 O O . ALA A 1 190 ? 4.204 5.644 -19.150 1.00 95.56 190 ALA A O 1
ATOM 1413 N N . GLY A 1 191 ? 3.952 3.405 -19.164 1.00 95.75 191 GLY A N 1
ATOM 1414 C CA . GLY A 1 191 ? 5.089 3.109 -20.042 1.00 95.75 191 GLY A CA 1
ATOM 1415 C C . GLY A 1 191 ? 6.477 3.329 -19.422 1.00 95.75 191 GLY A C 1
ATOM 1416 O O . GLY A 1 191 ? 7.473 3.186 -20.127 1.00 95.75 191 GLY A O 1
ATOM 1417 N N . GLN A 1 192 ? 6.571 3.658 -18.129 1.00 96.81 192 GLN A N 1
ATOM 1418 C CA . GLN A 1 192 ? 7.838 3.860 -17.417 1.00 96.81 192 GLN A CA 1
ATOM 1419 C C . GLN A 1 192 ? 7.961 2.894 -16.229 1.00 96.81 192 GLN A C 1
ATOM 1421 O O . GLN A 1 192 ? 7.893 3.325 -15.073 1.00 96.81 192 GLN A O 1
ATOM 1426 N N . PRO A 1 193 ? 8.117 1.582 -16.488 1.00 98.00 193 PRO A N 1
ATOM 1427 C CA . PRO A 1 193 ? 8.234 0.595 -15.428 1.00 98.00 193 PRO A CA 1
ATOM 1428 C C . PRO A 1 193 ? 9.484 0.801 -14.573 1.00 98.00 193 PRO A C 1
ATOM 1430 O O . PRO A 1 193 ? 10.499 1.354 -15.007 1.00 98.00 193 PRO A O 1
ATOM 1433 N N . VAL A 1 194 ? 9.403 0.335 -13.329 1.00 97.62 194 VAL A N 1
ATOM 1434 C CA . VAL A 1 194 ? 10.391 0.644 -12.291 1.00 97.62 194 VAL A CA 1
ATOM 1435 C C . VAL A 1 194 ? 10.914 -0.618 -11.648 1.00 97.62 194 VAL A C 1
ATOM 1437 O O . VAL A 1 194 ? 10.131 -1.437 -11.174 1.00 97.62 194 VAL A O 1
ATOM 1440 N N . LEU A 1 195 ? 12.235 -0.746 -11.607 1.00 96.44 195 LEU A N 1
ATOM 1441 C CA . LEU A 1 195 ? 12.940 -1.784 -10.880 1.00 96.44 195 LEU A CA 1
ATOM 1442 C C . LEU A 1 195 ? 13.017 -1.409 -9.399 1.00 96.44 195 LEU A C 1
ATOM 1444 O O . LEU A 1 195 ? 13.447 -0.311 -9.054 1.00 96.44 195 LEU A O 1
ATOM 1448 N N . ILE A 1 196 ? 12.603 -2.330 -8.534 1.00 92.81 196 ILE A N 1
ATOM 1449 C CA . ILE A 1 196 ? 12.758 -2.227 -7.084 1.00 92.81 196 ILE A CA 1
ATOM 1450 C C . ILE A 1 196 ? 13.440 -3.482 -6.547 1.00 92.81 196 ILE A C 1
ATOM 1452 O O . ILE A 1 196 ? 13.055 -4.607 -6.885 1.00 92.81 196 ILE A O 1
ATOM 1456 N N . ASP A 1 197 ? 14.415 -3.297 -5.664 1.00 88.00 197 ASP A N 1
ATOM 1457 C CA . ASP A 1 197 ? 15.027 -4.406 -4.941 1.00 88.00 197 ASP A CA 1
ATOM 1458 C C . ASP A 1 197 ? 14.065 -4.932 -3.874 1.00 88.00 197 ASP A C 1
ATOM 1460 O O . ASP A 1 197 ? 13.389 -4.182 -3.167 1.00 88.00 197 ASP A O 1
ATOM 1464 N N . THR A 1 198 ? 13.961 -6.256 -3.781 1.00 81.75 198 THR A N 1
ATOM 1465 C CA . THR A 1 198 ? 13.055 -6.934 -2.836 1.00 81.75 198 THR A CA 1
ATOM 1466 C C . THR A 1 198 ? 13.745 -8.012 -2.002 1.00 81.75 198 THR A C 1
ATOM 1468 O O . THR A 1 198 ? 13.134 -8.564 -1.085 1.00 81.75 198 THR A O 1
ATOM 1471 N N . GLY A 1 199 ? 15.003 -8.329 -2.311 1.00 76.00 199 GLY A N 1
ATOM 1472 C CA . GLY A 1 199 ? 15.875 -9.183 -1.511 1.00 76.00 199 GLY A CA 1
ATOM 1473 C C . GLY A 1 199 ? 16.873 -8.357 -0.704 1.00 76.00 199 GLY A C 1
ATOM 1474 O O . GLY A 1 199 ? 17.271 -7.277 -1.123 1.00 76.00 199 GLY A O 1
ATOM 1475 N N . MET A 1 200 ? 17.318 -8.881 0.443 1.00 62.69 200 MET A N 1
ATOM 1476 C CA . MET A 1 200 ? 18.352 -8.215 1.252 1.00 62.69 200 MET A CA 1
ATOM 1477 C C . MET A 1 200 ? 19.755 -8.306 0.632 1.00 62.69 200 MET A C 1
ATOM 1479 O O . MET A 1 200 ? 20.661 -7.624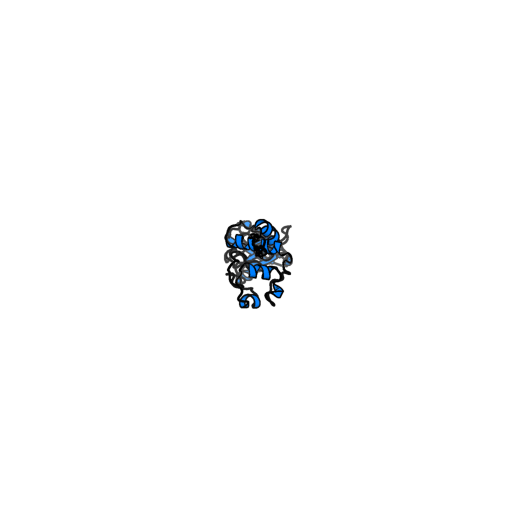 1.093 1.00 62.69 200 MET A O 1
ATOM 1483 N N . GLN A 1 201 ? 19.940 -9.149 -0.390 1.00 72.94 201 GLN A N 1
ATOM 1484 C CA . GLN A 1 201 ? 21.220 -9.361 -1.074 1.00 72.94 201 GLN A CA 1
ATOM 1485 C C . GLN A 1 201 ? 21.194 -8.889 -2.541 1.00 72.94 201 GLN A C 1
ATOM 1487 O O . GLN A 1 201 ? 22.113 -9.195 -3.293 1.00 72.94 201 GLN A O 1
ATOM 1492 N N . GLY A 1 202 ? 20.134 -8.190 -2.975 1.00 70.75 202 GLY A N 1
ATOM 1493 C CA . GLY A 1 202 ? 19.957 -7.782 -4.380 1.00 70.75 202 GLY A CA 1
ATOM 1494 C C . GLY A 1 202 ? 19.669 -8.942 -5.346 1.00 70.75 202 GLY A C 1
ATOM 1495 O O . GLY A 1 202 ? 19.612 -8.752 -6.556 1.00 70.75 202 GLY A O 1
ATOM 1496 N N . ASP A 1 203 ? 19.460 -10.148 -4.819 1.00 80.38 203 ASP A N 1
ATOM 1497 C CA . ASP A 1 203 ? 19.195 -11.377 -5.570 1.00 80.38 203 ASP A CA 1
ATOM 1498 C C . ASP A 1 203 ? 17.773 -11.437 -6.137 1.00 80.38 203 ASP A C 1
ATOM 1500 O O . ASP A 1 203 ? 17.517 -12.152 -7.105 1.00 80.38 203 ASP A O 1
ATOM 1504 N N . ARG A 1 204 ? 16.845 -10.689 -5.529 1.00 91.50 204 ARG A N 1
ATOM 1505 C CA . ARG A 1 204 ? 15.425 -10.646 -5.887 1.00 91.50 204 ARG A CA 1
ATOM 1506 C C . ARG A 1 204 ? 14.977 -9.227 -6.153 1.00 91.50 204 ARG A C 1
ATOM 1508 O O . ARG A 1 204 ? 15.160 -8.342 -5.315 1.00 91.50 204 ARG A O 1
ATOM 1515 N N . ALA A 1 205 ? 14.240 -9.048 -7.235 1.00 94.62 205 ALA A N 1
ATOM 1516 C CA . ALA A 1 205 ? 13.702 -7.756 -7.620 1.00 94.62 205 ALA A CA 1
ATOM 1517 C C . ALA A 1 205 ? 12.235 -7.854 -8.036 1.00 94.62 205 ALA A C 1
ATOM 1519 O O . ALA A 1 205 ? 11.687 -8.933 -8.288 1.00 94.62 205 ALA A O 1
ATOM 1520 N N . ALA A 1 206 ? 11.583 -6.702 -8.114 1.00 95.94 206 ALA A N 1
ATOM 1521 C CA . ALA A 1 206 ? 10.321 -6.574 -8.812 1.00 95.94 206 ALA A CA 1
ATOM 1522 C C . ALA A 1 206 ? 10.391 -5.457 -9.849 1.00 95.94 206 ALA A C 1
ATOM 1524 O O . ALA A 1 206 ? 10.991 -4.416 -9.603 1.00 95.94 206 ALA A O 1
ATOM 1525 N N . VAL A 1 207 ? 9.729 -5.664 -10.984 1.00 97.31 207 VAL A N 1
ATOM 1526 C CA . VAL A 1 207 ? 9.394 -4.577 -11.903 1.00 97.31 207 VAL A CA 1
ATOM 1527 C C . VAL A 1 207 ? 7.950 -4.186 -11.654 1.00 97.31 207 VAL A C 1
ATOM 1529 O O . VAL A 1 207 ? 7.048 -5.024 -11.744 1.00 97.31 207 VAL A O 1
ATOM 1532 N N . VAL A 1 208 ? 7.737 -2.919 -11.326 1.00 97.19 208 VAL A N 1
ATOM 1533 C CA . VAL A 1 208 ? 6.415 -2.342 -11.108 1.00 97.19 208 VAL A CA 1
ATOM 1534 C C . VAL A 1 208 ? 5.994 -1.592 -12.365 1.00 97.19 208 VAL A C 1
ATOM 1536 O O . VAL A 1 208 ? 6.685 -0.673 -12.801 1.00 97.19 208 VAL A O 1
ATOM 1539 N N . PHE A 1 209 ? 4.860 -1.988 -12.931 1.00 98.00 209 PHE A N 1
ATOM 1540 C CA . PHE A 1 209 ? 4.197 -1.351 -14.069 1.00 98.00 209 PHE A CA 1
ATOM 1541 C C . PHE A 1 209 ? 3.029 -0.489 -13.595 1.00 98.00 209 PHE A C 1
ATOM 1543 O O . PHE A 1 209 ? 2.490 -0.713 -12.507 1.00 98.00 209 PHE A O 1
ATOM 1550 N N . ALA A 1 210 ? 2.600 0.475 -14.408 1.00 96.31 210 ALA A N 1
ATOM 1551 C CA . ALA A 1 210 ? 1.421 1.269 -14.070 1.00 96.31 210 ALA A CA 1
ATOM 1552 C C . ALA A 1 210 ? 0.135 0.467 -14.314 1.00 96.31 210 ALA A C 1
ATOM 1554 O O . ALA A 1 210 ? -0.862 0.662 -13.614 1.00 96.31 210 ALA A O 1
ATOM 1555 N N . ARG A 1 211 ? 0.149 -0.441 -15.304 1.00 95.50 211 ARG A N 1
ATOM 1556 C CA . ARG A 1 211 ? -1.022 -1.226 -15.721 1.00 95.50 211 ARG A CA 1
ATOM 1557 C C . ARG A 1 211 ? -0.656 -2.664 -16.118 1.00 95.50 211 ARG A C 1
ATOM 1559 O O . ARG A 1 211 ? 0.458 -2.884 -16.594 1.00 95.50 211 ARG A O 1
ATOM 1566 N N . PRO A 1 212 ? -1.567 -3.643 -15.960 1.00 95.94 212 PRO A N 1
ATOM 1567 C CA . PRO A 1 212 ? -1.305 -5.036 -16.334 1.00 95.94 212 PRO A CA 1
ATOM 1568 C C . PRO A 1 212 ? -0.942 -5.231 -17.812 1.00 95.94 212 PRO A C 1
ATOM 1570 O O . PRO A 1 212 ? -0.081 -6.051 -18.128 1.00 95.94 212 PRO A O 1
ATOM 1573 N N . GLU A 1 213 ? -1.560 -4.466 -18.716 1.00 95.50 213 GLU A N 1
ATOM 1574 C CA . GLU A 1 213 ? -1.387 -4.606 -20.169 1.00 95.50 213 GLU A CA 1
ATOM 1575 C C . GLU A 1 213 ? 0.040 -4.258 -20.618 1.00 95.50 213 GLU A C 1
ATOM 1577 O O . GLU A 1 213 ? 0.520 -4.763 -21.632 1.00 95.50 213 GLU A O 1
ATOM 1582 N N . GLU A 1 214 ? 0.748 -3.437 -19.836 1.00 96.62 214 GLU A N 1
ATOM 1583 C CA . GLU A 1 214 ? 2.131 -3.054 -20.114 1.00 96.62 214 GLU A CA 1
ATOM 1584 C C . GLU A 1 214 ? 3.095 -4.236 -19.946 1.00 96.62 214 GLU A C 1
ATOM 1586 O O . GLU A 1 214 ? 4.090 -4.299 -20.659 1.00 96.62 214 GLU A O 1
ATOM 1591 N N . ILE A 1 215 ? 2.806 -5.198 -19.058 1.00 96.44 215 ILE A N 1
ATOM 1592 C CA . ILE A 1 215 ? 3.762 -6.252 -18.675 1.00 96.44 215 ILE A CA 1
ATOM 1593 C C . ILE A 1 215 ? 4.173 -7.086 -19.890 1.00 96.44 215 ILE A C 1
ATOM 1595 O O . ILE A 1 215 ? 5.353 -7.167 -20.227 1.00 96.44 215 ILE A O 1
ATOM 1599 N N . SER A 1 216 ? 3.200 -7.705 -20.561 1.00 92.56 216 SER A N 1
ATOM 1600 C CA . SER A 1 216 ? 3.500 -8.598 -21.688 1.00 92.56 216 SER A CA 1
ATOM 1601 C C . SER A 1 216 ? 4.015 -7.823 -22.899 1.00 92.56 216 SER A C 1
ATOM 1603 O O . SER A 1 216 ? 4.884 -8.319 -23.608 1.00 92.56 216 SER A O 1
ATOM 1605 N N . ALA A 1 217 ? 3.529 -6.595 -23.111 1.00 92.94 217 ALA A N 1
ATOM 1606 C CA . ALA A 1 217 ? 3.974 -5.736 -24.205 1.00 92.94 217 ALA A CA 1
ATOM 1607 C C . ALA A 1 217 ? 5.440 -5.286 -24.053 1.00 92.94 217 ALA A C 1
ATOM 1609 O O . ALA A 1 217 ? 6.123 -5.059 -25.050 1.00 92.94 217 ALA A O 1
ATOM 1610 N N . PHE A 1 218 ? 5.934 -5.167 -22.817 1.00 95.94 218 PHE A N 1
ATOM 1611 C CA . PHE A 1 218 ? 7.287 -4.688 -22.527 1.00 95.94 218 PHE A CA 1
ATOM 1612 C C . PHE A 1 218 ? 8.356 -5.794 -22.572 1.00 95.94 218 PHE A C 1
ATOM 1614 O O . PHE A 1 218 ? 9.550 -5.503 -22.684 1.00 95.94 218 PHE A O 1
ATOM 1621 N N . ILE A 1 219 ? 7.952 -7.065 -22.475 1.00 96.56 219 ILE A N 1
ATOM 1622 C CA . ILE A 1 219 ? 8.867 -8.211 -22.430 1.00 96.56 219 ILE A CA 1
ATOM 1623 C C . ILE A 1 219 ? 9.087 -8.762 -23.840 1.00 96.56 219 ILE A C 1
ATOM 1625 O O . ILE A 1 219 ? 8.186 -9.313 -24.469 1.00 96.56 219 ILE A O 1
ATOM 1629 N N . GLN A 1 220 ? 10.329 -8.699 -24.313 1.00 96.81 220 GLN A N 1
ATOM 1630 C CA . GLN A 1 220 ? 10.732 -9.259 -25.601 1.00 96.81 220 GLN A CA 1
ATOM 1631 C C . GLN A 1 220 ? 11.367 -10.639 -25.419 1.00 96.81 220 GLN A C 1
ATOM 1633 O O . GLN A 1 220 ? 12.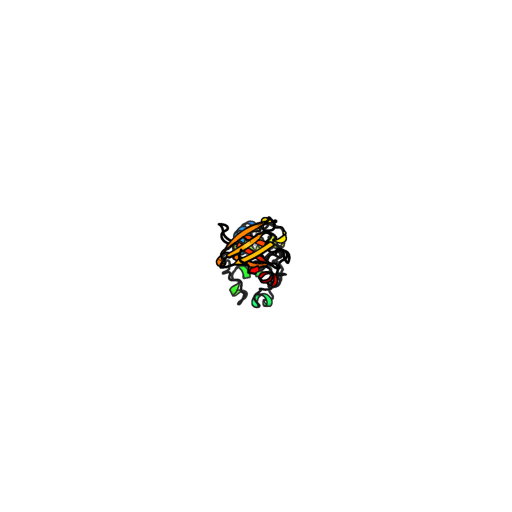372 -10.790 -24.721 1.00 96.81 220 GLN A O 1
ATOM 1638 N N . ARG A 1 221 ? 10.824 -11.659 -26.092 1.00 95.25 221 ARG A N 1
ATOM 1639 C CA . ARG A 1 221 ? 11.474 -12.974 -26.185 1.00 95.25 221 ARG A CA 1
ATOM 1640 C C . ARG A 1 221 ? 12.605 -12.902 -27.202 1.00 95.25 221 ARG A C 1
ATOM 1642 O O . ARG A 1 221 ? 12.359 -12.918 -28.404 1.00 95.25 221 ARG A O 1
ATOM 1649 N N . ARG A 1 222 ? 13.837 -12.770 -26.715 1.00 94.25 222 ARG A N 1
ATOM 1650 C CA . ARG A 1 222 ? 15.029 -12.631 -27.554 1.00 94.25 222 ARG A CA 1
ATOM 1651 C C . ARG A 1 222 ? 16.262 -13.107 -26.800 1.00 94.25 222 ARG A C 1
ATOM 1653 O O . ARG A 1 222 ? 16.568 -12.5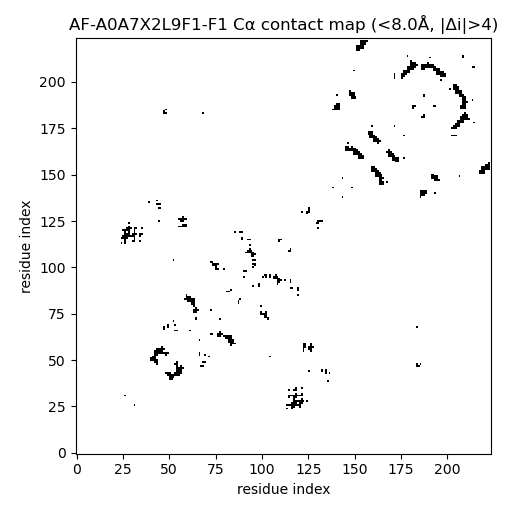99 -25.721 1.00 94.25 222 ARG A O 1
ATOM 1660 N N . CYS A 1 223 ? 16.972 -14.052 -27.400 1.00 88.50 223 CYS A N 1
ATOM 1661 C CA . CYS A 1 223 ? 18.292 -14.462 -26.944 1.00 88.50 223 CYS A CA 1
ATOM 1662 C C . CYS A 1 223 ? 19.368 -13.474 -27.426 1.00 88.50 223 CYS A C 1
ATOM 1664 O O . CYS A 1 223 ? 19.103 -12.737 -28.382 1.00 88.50 223 CYS A O 1
ATOM 1666 N N . PRO A 1 224 ? 20.512 -13.387 -26.720 1.00 71.94 224 PRO A N 1
ATOM 1667 C CA . PRO A 1 224 ? 21.650 -12.572 -27.142 1.00 71.94 224 PRO A CA 1
ATOM 1668 C C . PRO A 1 224 ? 22.047 -12.819 -28.598 1.00 71.94 224 PRO A C 1
ATOM 1670 O O . PRO A 1 224 ? 21.991 -13.995 -29.022 1.00 71.94 224 PRO A O 1
#

Organism: Ralstonia pickettii (NCBI:txid329)

Foldseek 3Di:
DDDDDDDDDDDDDDDPPDPDDPDPPAAALVLLLVLCVVVLQAEALDQQDGGVHAHLQLQAQAQFPDRPPDNPWFVQRVPVRDGRHLVLQLVCQQAVCVSGPRTPPPDRHDPDSNNSSNNSNNSVCSNVVNDDHDDPDDFLQQPDDQQFWWPAWEDDDQWIWTATSVGDIDIAGNVQEAEEEDLTSSFHDAPTWTWDQDDPVSRHIYIYHNDPVVVVVRYHHDDD

pLDDT: mean 87.97, std 14.48, range [41.25, 98.56]

Sequence (224 aa):
MIQRPALHAIGIALASLAFGAPARAEGDPARGAQAARTCMACHSFAPGRHLTGPSLAGVLGRKAGTANGFARYSDAVKQSGLVWDKRNLDAWLKNPAAMVPGNTMTFPGVADAHTRADLVAYLEAVSTGRVKVPDHGLPNLKELDAASRVTSIRYCGDTYRLTTADRKTHAFWEFNLRFKTDGSAAGPAAGQPVLIDTGMQGDRAAVVFARPEEISAFIQRRCP

Solvent-accessi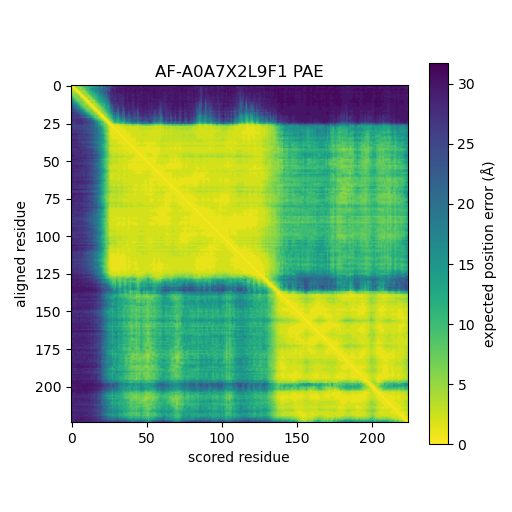ble surface area (backbone atoms only — not comparable to full-atom values): 12981 Å² total; per-residue (Å²): 141,80,89,81,82,86,84,78,84,85,78,84,78,82,79,78,80,77,81,76,72,81,77,74,74,78,40,43,40,73,63,6,54,62,62,44,56,76,48,51,83,34,30,31,65,48,76,76,38,62,54,87,37,56,36,47,32,47,38,56,69,32,54,45,60,63,56,74,93,48,80,87,58,33,66,40,42,51,68,60,78,46,52,31,42,73,67,51,44,44,50,36,45,39,29,33,56,78,70,39,60,74,45,76,69,94,52,86,47,44,84,54,65,65,62,38,35,8,34,48,36,22,41,44,31,47,38,68,68,74,49,90,72,87,80,87,66,83,69,52,47,66,75,57,55,48,75,30,29,44,74,43,35,33,36,43,96,64,35,38,40,36,27,22,64,70,68,50,75,49,80,32,50,55,94,31,50,41,84,46,66,31,74,48,94,48,23,29,45,79,95,41,29,32,55,44,78,72,38,99,79,69,70,22,36,31,40,32,25,28,44,75,76,52,55,69,75,52,50,40,84,49,69,134

Nearest PDB structures (foldseek):
  1qn2-assembly3_C  TM=9.769E-01  e=2.451E-10  Methylorubrum extorquens
  1cty-assembly1_A  TM=9.538E-01  e=1.993E-09  Saccharomyces cerevisiae
  6gd7-assembly1_A  TM=9.480E-01  e=2.533E-09  Saccharomyces cerevisiae S288C
  1csv-assembly1_A  TM=9.512E-01  e=3.628E-09  Saccharomyces cerevisiae
  1yeb-assembly1_A-2  TM=9.497E-01  e=2.466E-08  Saccharomyces cerevisiae